Protein AF-0000000068093282 (afdb_homodimer)

Nearest PDB structures (foldseek):
  3sxu-assembly1_A  TM=5.562E-01  e=3.613E-05  Escherichia coli K-12
  3sxu-assembly1_A  TM=5.559E-01  e=1.222E-05  Escherichia coli K-12

Secondary structure (DSSP, 8-state):
--EEEEEEEESSHHHHHHHHHHHHHHTT--EEEE-S-HHHHHHHHHHHHH--------EEETTSTTGGG-SEEEESS-HHHHHHHH-BTTBPPEEEE-SSSPPSS-TTSSEEEEEEES-HHHHHHHHHHHHHHHHTT-EEEEEEHHHHT--/--EEEEEEEESSHHHHHHHHHHHHHHTT--EEEE-S-HHHHHHHHHHHHH--------EEETTSTTGGG-SEEEESS-HHHHHHHH-BTTBPPEEEE-SSSPPSS-TTSSEEEEEEES-HHHHHHHHHHHHHHHHTT-EEEEEEHHHHTT-

Radius of gyration: 23.31 Å; Cα contacts (8 Å, |Δi|>4): 593; chains: 2; bounding box: 44×66×53 Å

Solvent-accessible surface area (backbone atoms only — not comparable to full-atom values): 16139 Å² total; per-residue (Å²): 129,38,47,34,41,38,37,35,55,26,90,45,43,62,61,50,48,47,53,49,52,41,54,36,50,74,70,71,41,34,35,38,38,38,18,68,51,59,68,59,45,49,51,45,53,52,46,43,73,55,39,57,50,74,41,66,54,68,63,42,44,53,87,41,95,57,28,64,79,37,53,28,30,38,38,53,66,67,49,52,66,44,47,64,44,47,42,53,91,91,45,56,22,36,34,38,48,74,40,68,60,73,77,63,68,57,78,80,34,58,31,37,38,38,65,30,24,68,48,68,69,50,43,51,31,47,52,52,34,50,51,53,42,49,74,72,62,35,50,80,44,79,45,60,54,68,56,56,79,73,106,129,38,46,33,40,37,35,34,55,25,89,44,43,64,61,50,47,46,54,49,52,41,53,34,52,75,70,71,43,34,36,38,38,37,20,69,50,59,68,59,46,48,52,45,52,53,47,42,73,54,42,58,51,78,37,66,55,69,63,43,44,52,86,41,95,58,29,66,78,38,54,28,30,39,38,53,68,64,48,53,66,43,48,65,43,48,40,52,92,91,45,56,21,34,35,39,48,73,41,69,60,72,78,62,70,57,78,80,34,59,32,37,38,39,65,32,25,70,48,68,69,49,42,52,32,49,53,53,36,50,50,52,41,50,74,72,62,37,50,78,44,79,46,60,54,69,56,56,78,74,106

Structure (mmCIF, N/CA/C/O backbone):
data_AF-0000000068093282-model_v1
#
loop_
_entity.id
_entity.type
_entity.pdbx_description
1 polymer 'DNA polymerase III subunit chi'
#
loop_
_atom_site.group_PDB
_atom_site.id
_atom_site.type_symbol
_atom_site.label_atom_id
_atom_site.label_alt_id
_atom_site.label_comp_id
_atom_site.label_asym_id
_atom_site.label_entity_id
_atom_site.label_seq_id
_atom_site.pdbx_PDB_ins_code
_atom_site.Cartn_x
_atom_site.Cartn_y
_atom_site.Cartn_z
_atom_site.occupancy
_atom_site.B_iso_or_equiv
_atom_site.auth_seq_id
_atom_site.auth_comp_id
_atom_site.auth_asym_id
_atom_site.auth_atom_id
_atom_site.pdbx_PDB_model_num
ATOM 1 N N . MET A 1 1 ? -9.078 17.656 25.328 1 77.5 1 MET A N 1
ATOM 2 C CA . MET A 1 1 ? -7.844 16.891 25.219 1 77.5 1 MET A CA 1
ATOM 3 C C . MET A 1 1 ? -7.816 16.078 23.938 1 77.5 1 MET A C 1
ATOM 5 O O . MET A 1 1 ? -8.805 15.422 23.594 1 77.5 1 MET A O 1
ATOM 9 N N . THR A 1 2 ? -6.746 16.406 23.078 1 84.81 2 THR A N 1
ATOM 10 C CA . THR A 1 2 ? -6.617 15.695 21.812 1 84.81 2 THR A CA 1
ATOM 11 C C . THR A 1 2 ? -5.539 14.617 21.891 1 84.81 2 THR A C 1
ATOM 13 O O . THR A 1 2 ? -4.539 14.789 22.594 1 84.81 2 THR A O 1
ATOM 16 N N . ARG A 1 3 ? -5.867 13.414 21.375 1 87.31 3 ARG A N 1
ATOM 17 C CA . ARG A 1 3 ? -4.828 12.398 21.234 1 87.31 3 ARG A CA 1
ATOM 18 C C . ARG A 1 3 ? -3.846 12.773 20.125 1 87.31 3 ARG A C 1
ATOM 20 O O . ARG A 1 3 ? -4.258 13.102 19.016 1 87.31 3 ARG A O 1
ATOM 27 N N . ILE A 1 4 ? -2.543 12.75 20.5 1 94.12 4 ILE A N 1
ATOM 28 C CA . ILE A 1 4 ? -1.486 13.078 19.547 1 94.12 4 ILE A CA 1
ATOM 29 C C . ILE A 1 4 ? -0.569 11.867 19.375 1 94.12 4 ILE A C 1
ATOM 31 O O . ILE A 1 4 ? -0.015 11.352 20.344 1 94.12 4 ILE A O 1
ATOM 35 N N . ASP A 1 5 ? -0.422 11.359 18.141 1 92.12 5 ASP A N 1
ATOM 36 C CA . ASP A 1 5 ? 0.435 10.227 17.812 1 92.12 5 ASP A CA 1
ATOM 37 C C . ASP A 1 5 ? 1.696 10.688 17.078 1 92.12 5 ASP A C 1
ATOM 39 O O . ASP A 1 5 ? 1.614 11.352 16.047 1 92.12 5 ASP A O 1
ATOM 43 N N . PHE A 1 6 ? 2.82 10.328 17.719 1 94.06 6 PHE A N 1
ATOM 44 C CA . PHE A 1 6 ? 4.113 10.555 17.078 1 94.06 6 PHE A CA 1
ATOM 45 C C . PHE A 1 6 ? 4.629 9.281 16.422 1 94.06 6 PHE A C 1
ATOM 47 O O . PHE A 1 6 ? 4.766 8.25 17.078 1 94.06 6 PHE A O 1
ATOM 54 N N . ALA A 1 7 ? 4.914 9.344 15.125 1 89.56 7 ALA A N 1
ATOM 55 C CA . ALA A 1 7 ? 5.539 8.25 14.391 1 89.56 7 ALA A CA 1
ATOM 56 C C . ALA A 1 7 ? 6.996 8.57 14.062 1 89.56 7 ALA A C 1
ATOM 58 O O . ALA A 1 7 ? 7.27 9.461 13.25 1 89.56 7 ALA A O 1
ATOM 59 N N . PHE A 1 8 ? 7.926 7.797 14.555 1 85.81 8 PHE A N 1
ATOM 60 C CA . PHE A 1 8 ? 9.352 8.07 14.391 1 85.81 8 PHE A CA 1
ATOM 61 C C . PHE A 1 8 ? 9.977 7.105 13.398 1 85.81 8 PHE A C 1
ATOM 63 O O . PHE A 1 8 ? 9.375 6.09 13.039 1 85.81 8 PHE A O 1
ATOM 70 N N . GLY A 1 9 ? 11.164 7.512 12.859 1 83.56 9 GLY A N 1
ATOM 71 C CA . GLY A 1 9 ? 11.977 6.602 12.07 1 83.56 9 GLY A CA 1
ATOM 72 C C . GLY A 1 9 ? 11.672 6.668 10.586 1 83.56 9 GLY A C 1
ATOM 73 O O . GLY A 1 9 ? 11.945 5.715 9.852 1 83.56 9 GLY A O 1
ATOM 74 N N . ALA A 1 10 ? 11.055 7.75 10.172 1 80.94 10 ALA A N 1
ATOM 75 C CA . ALA A 1 10 ? 10.828 7.914 8.734 1 80.94 10 ALA A CA 1
ATOM 76 C C . ALA A 1 10 ? 12.109 8.312 8.016 1 80.94 10 ALA A C 1
ATOM 78 O O . ALA A 1 10 ? 12.727 9.328 8.344 1 80.94 10 ALA A O 1
ATOM 79 N N . PRO A 1 11 ? 12.57 7.48 7.051 1 82.81 11 PRO A N 1
ATOM 80 C CA . PRO A 1 11 ? 13.742 7.918 6.285 1 82.81 11 PRO A CA 1
ATOM 81 C C . PRO A 1 11 ? 13.523 9.266 5.602 1 82.81 11 PRO A C 1
ATOM 83 O O . PRO A 1 11 ? 14.445 10.086 5.547 1 82.81 11 PRO A O 1
ATOM 86 N N . ASP A 1 12 ? 12.336 9.539 5.07 1 86.19 12 ASP A N 1
ATOM 87 C CA . ASP A 1 12 ? 11.883 10.781 4.445 1 86.19 12 ASP A CA 1
ATOM 88 C C . ASP A 1 12 ? 10.523 11.203 4.984 1 86.19 12 ASP A C 1
ATOM 90 O O . ASP A 1 12 ? 9.531 10.492 4.801 1 86.19 12 ASP A O 1
ATOM 94 N N . ARG A 1 13 ? 10.523 12.359 5.582 1 90.75 13 ARG A N 1
ATOM 95 C CA . ARG A 1 13 ? 9.328 12.82 6.281 1 90.75 13 ARG A CA 1
ATOM 96 C C . ARG A 1 13 ? 8.172 13.016 5.312 1 90.75 13 ARG A C 1
ATOM 98 O O . ARG A 1 13 ? 7.051 12.57 5.574 1 90.75 13 ARG A O 1
ATOM 105 N N . LEU A 1 14 ? 8.422 13.672 4.172 1 91.94 14 LEU A N 1
ATOM 106 C CA . LEU A 1 14 ? 7.352 13.969 3.227 1 91.94 14 LEU A CA 1
ATOM 107 C C . LEU A 1 14 ? 6.836 12.695 2.574 1 91.94 14 LEU A C 1
ATOM 109 O O . LEU A 1 14 ? 5.629 12.539 2.365 1 91.94 14 LEU A O 1
ATOM 113 N N . ARG A 1 15 ? 7.691 11.766 2.264 1 85.75 15 ARG A N 1
ATOM 114 C CA . ARG A 1 15 ? 7.273 10.492 1.684 1 85.75 15 ARG A CA 1
ATOM 115 C C . ARG A 1 15 ? 6.418 9.695 2.666 1 85.75 15 ARG A C 1
ATOM 117 O O . ARG A 1 15 ? 5.391 9.133 2.285 1 85.75 15 ARG A O 1
ATOM 124 N N . ALA A 1 16 ? 6.906 9.672 3.965 1 85.88 16 ALA A N 1
ATOM 125 C CA . ALA A 1 16 ? 6.117 8.992 4.988 1 85.88 16 ALA A CA 1
ATOM 126 C C . ALA A 1 16 ? 4.742 9.641 5.145 1 85.88 16 ALA A C 1
ATOM 128 O O . ALA A 1 16 ? 3.744 8.945 5.352 1 85.88 16 ALA A O 1
ATOM 129 N N . ALA A 1 17 ? 4.703 10.969 5.031 1 92.12 17 ALA A N 1
ATOM 130 C CA . ALA A 1 17 ? 3.439 11.695 5.117 1 92.12 17 ALA A CA 1
ATOM 131 C C . ALA A 1 17 ? 2.52 11.336 3.953 1 92.12 17 ALA A C 1
ATOM 133 O O . ALA A 1 17 ? 1.312 11.172 4.137 1 92.12 17 ALA A O 1
ATOM 134 N N . CYS A 1 18 ? 3.02 11.227 2.748 1 89.31 18 CYS A N 1
ATOM 135 C CA . CYS A 1 18 ? 2.229 10.82 1.594 1 89.31 18 CYS A CA 1
ATOM 136 C C . CYS A 1 18 ? 1.637 9.43 1.804 1 89.31 18 CYS A C 1
ATOM 138 O O . CYS A 1 18 ? 0.459 9.203 1.518 1 89.31 18 CYS A O 1
ATOM 140 N N . ARG A 1 19 ? 2.416 8.5 2.33 1 84.62 19 ARG A N 1
ATOM 141 C CA . ARG A 1 19 ? 1.942 7.152 2.611 1 84.62 19 ARG A CA 1
ATOM 142 C C . ARG A 1 19 ? 0.832 7.168 3.656 1 84.62 19 ARG A C 1
ATOM 144 O O . ARG A 1 19 ? -0.157 6.441 3.529 1 84.62 19 ARG A O 1
ATOM 151 N N . THR A 1 20 ? 1.053 8.008 4.68 1 86.44 20 THR A N 1
ATOM 152 C CA . THR A 1 20 ? 0.037 8.148 5.715 1 86.44 20 THR A CA 1
ATOM 153 C C . THR A 1 20 ? -1.265 8.688 5.129 1 86.44 20 THR A C 1
ATOM 155 O O . THR A 1 20 ? -2.346 8.164 5.422 1 86.44 20 THR A O 1
ATOM 158 N N . ALA A 1 21 ? -1.158 9.742 4.277 1 89.44 21 ALA A N 1
ATOM 159 C CA . ALA A 1 21 ? -2.344 10.312 3.643 1 89.44 21 ALA A CA 1
ATOM 160 C C . ALA A 1 21 ? -3.084 9.258 2.822 1 89.44 21 ALA A C 1
ATOM 162 O O . ALA A 1 21 ? -4.312 9.172 2.879 1 89.44 21 ALA A O 1
ATOM 163 N N . ARG A 1 22 ? -2.385 8.477 2.104 1 85 22 ARG A N 1
ATOM 164 C CA . ARG A 1 22 ? -2.975 7.406 1.306 1 85 22 ARG A CA 1
ATOM 165 C C . ARG A 1 22 ? -3.691 6.395 2.191 1 85 22 ARG A C 1
ATOM 167 O O . ARG A 1 22 ? -4.824 6 1.904 1 85 22 ARG A O 1
ATOM 174 N N . LYS A 1 23 ? -3.061 5.91 3.277 1 81.31 23 LYS A N 1
ATOM 175 C CA . LYS A 1 23 ? -3.643 4.945 4.203 1 81.31 23 LYS A CA 1
ATOM 176 C C . LYS A 1 23 ? -4.941 5.473 4.805 1 81.31 23 LYS A C 1
ATOM 178 O O . LYS A 1 23 ? -5.93 4.742 4.898 1 81.31 23 LYS A O 1
ATOM 183 N N . ARG A 1 24 ? -4.93 6.738 5.203 1 86.06 24 ARG A N 1
ATOM 184 C CA . ARG A 1 24 ? -6.125 7.336 5.797 1 86.06 24 ARG A CA 1
ATOM 185 C C . ARG A 1 24 ? -7.242 7.453 4.766 1 86.06 24 ARG A C 1
ATOM 187 O O . ARG A 1 24 ? -8.406 7.168 5.066 1 86.06 24 ARG A O 1
ATOM 194 N N . PHE A 1 25 ? -6.863 7.887 3.551 1 83 25 PHE A N 1
ATOM 195 C CA . PHE A 1 25 ? -7.836 7.965 2.465 1 83 25 PHE A CA 1
ATOM 196 C C . PHE A 1 25 ? -8.477 6.605 2.221 1 83 25 PHE A C 1
ATOM 198 O O . PHE A 1 25 ? -9.703 6.5 2.139 1 83 25 PHE A O 1
ATOM 205 N N . GLN A 1 26 ? -7.672 5.586 2.17 1 76.5 26 GLN A N 1
ATOM 206 C CA . GLN A 1 26 ? -8.148 4.23 1.913 1 76.5 26 GLN A CA 1
ATOM 207 C C . GLN A 1 26 ? -9.047 3.74 3.043 1 76.5 26 GLN A C 1
ATOM 209 O O . GLN A 1 26 ? -9.953 2.936 2.818 1 76.5 26 GLN A O 1
ATOM 214 N N . ALA A 1 27 ? -8.836 4.172 4.246 1 75.38 27 ALA A N 1
ATOM 215 C CA . ALA A 1 27 ? -9.633 3.803 5.414 1 75.38 27 ALA A CA 1
ATOM 216 C C . ALA A 1 27 ? -10.906 4.637 5.496 1 75.38 27 ALA A C 1
ATOM 218 O O . ALA A 1 27 ? -11.703 4.477 6.426 1 75.38 27 ALA A O 1
ATOM 219 N N . GLY A 1 28 ? -11.078 5.566 4.598 1 80.5 28 GLY A N 1
ATOM 220 C CA . GLY A 1 28 ? -12.266 6.406 4.586 1 80.5 28 GLY A CA 1
ATOM 221 C C . GLY A 1 28 ? -12.211 7.527 5.605 1 80.5 28 GLY A C 1
ATOM 222 O O . GLY A 1 28 ? -13.242 8.133 5.918 1 80.5 28 GLY A O 1
ATOM 223 N N . GLN A 1 29 ? -11.07 7.754 6.152 1 86.25 29 GLN A N 1
ATOM 224 C CA . GLN A 1 29 ? -10.875 8.805 7.148 1 86.25 29 GLN A CA 1
ATOM 225 C C . GLN A 1 29 ? -10.508 10.125 6.484 1 86.25 29 GLN A C 1
ATOM 227 O O . GLN A 1 29 ? -9.555 10.188 5.699 1 86.25 29 GLN A O 1
ATOM 232 N N . ARG A 1 30 ? -11.273 11.234 6.844 1 90.31 30 ARG A N 1
ATOM 233 C CA . ARG A 1 30 ? -10.914 12.555 6.348 1 90.31 30 ARG A CA 1
ATOM 234 C C . ARG A 1 30 ? -9.672 13.086 7.055 1 90.31 30 ARG A C 1
ATOM 236 O O . ARG A 1 30 ? -9.508 12.898 8.258 1 90.31 30 ARG A O 1
ATOM 243 N N . LEU A 1 31 ? -8.781 13.734 6.25 1 95 31 LEU A N 1
ATOM 244 C CA . LEU A 1 31 ? -7.48 14.195 6.727 1 95 31 LEU A CA 1
ATOM 245 C C . LEU A 1 31 ? -7.215 15.633 6.297 1 95 31 LEU A C 1
ATOM 247 O O . LEU A 1 31 ? -7.469 16 5.148 1 95 31 LEU A O 1
ATOM 251 N N . VAL A 1 32 ? -6.836 16.469 7.301 1 97.44 32 VAL A N 1
ATOM 252 C CA . VAL A 1 32 ? -6.285 17.781 7.004 1 97.44 32 VAL A CA 1
ATOM 253 C C . VAL A 1 32 ? -4.777 17.781 7.246 1 97.44 32 VAL A C 1
ATOM 255 O O . VAL A 1 32 ? -4.312 17.344 8.297 1 97.44 32 VAL A O 1
ATOM 258 N N . VAL A 1 33 ? -4.023 18.203 6.242 1 97.94 33 VAL A N 1
ATOM 259 C CA . VAL A 1 33 ? -2.574 18.344 6.355 1 97.94 33 VAL A CA 1
ATOM 260 C C . VAL A 1 33 ? -2.211 19.812 6.508 1 97.94 33 VAL A C 1
ATOM 262 O O . VAL A 1 33 ? -2.623 20.656 5.695 1 97.94 33 VAL A O 1
ATOM 265 N N . TYR A 1 34 ? -1.457 20.125 7.555 1 98.25 34 TYR A N 1
ATOM 266 C CA . TYR A 1 34 ? -1.081 21.5 7.852 1 98.25 34 TYR A CA 1
ATOM 267 C C . TYR A 1 34 ? 0.429 21.688 7.766 1 98.25 34 TYR A C 1
ATOM 269 O O . TYR A 1 34 ? 1.191 20.844 8.258 1 98.25 34 TYR A O 1
ATOM 277 N N . CYS A 1 35 ? 0.817 22.766 7.121 1 98.31 35 CYS A N 1
ATOM 278 C CA . CYS A 1 35 ? 2.174 23.297 7.223 1 98.31 35 CYS A CA 1
ATOM 279 C C . CYS A 1 35 ? 2.199 24.797 6.949 1 98.31 35 CYS A C 1
ATOM 281 O O . CYS A 1 35 ? 1.742 25.25 5.895 1 98.31 35 CYS A O 1
ATOM 283 N N . ALA A 1 36 ? 2.787 25.547 7.922 1 96.62 36 ALA A N 1
ATOM 284 C CA . ALA A 1 36 ? 2.875 26.984 7.723 1 96.62 36 ALA A CA 1
ATOM 285 C C . ALA A 1 36 ? 3.848 27.328 6.598 1 96.62 36 ALA A C 1
ATOM 287 O O . ALA A 1 36 ? 3.695 28.344 5.922 1 96.62 36 ALA A O 1
ATOM 288 N N . ASP A 1 37 ? 4.906 26.484 6.414 1 95.44 37 ASP A N 1
ATOM 289 C CA . ASP A 1 37 ? 5.852 26.656 5.316 1 95.44 37 ASP A CA 1
ATOM 290 C C . ASP A 1 37 ? 5.215 26.297 3.977 1 95.44 37 ASP A C 1
ATOM 292 O O . ASP A 1 37 ? 5.102 25.125 3.635 1 95.44 37 ASP A O 1
ATOM 296 N N . GLY A 1 38 ? 4.918 27.328 3.191 1 93.25 38 GLY A N 1
ATOM 297 C CA . GLY A 1 38 ? 4.273 27.109 1.907 1 93.25 38 GLY A CA 1
ATOM 298 C C . GLY A 1 38 ? 5.105 26.281 0.952 1 93.25 38 GLY A C 1
ATOM 299 O O . GLY A 1 38 ? 4.562 25.531 0.134 1 93.25 38 GLY A O 1
ATOM 300 N N . GLY A 1 39 ? 6.441 26.453 0.996 1 94.5 39 GLY A N 1
ATOM 301 C CA . GLY A 1 39 ? 7.32 25.641 0.167 1 94.5 39 GLY A CA 1
ATOM 302 C C . GLY A 1 39 ? 7.227 24.156 0.465 1 94.5 39 GLY A C 1
ATOM 303 O O . GLY A 1 39 ? 7.121 23.344 -0.452 1 94.5 39 GLY A O 1
ATOM 304 N N . ARG A 1 40 ? 7.254 23.812 1.736 1 94.62 40 ARG A N 1
ATOM 305 C CA . ARG A 1 40 ? 7.137 22.422 2.156 1 94.62 40 ARG A CA 1
ATOM 306 C C . ARG A 1 40 ? 5.77 21.844 1.785 1 94.62 40 ARG A C 1
ATOM 308 O O . ARG A 1 40 ? 5.676 20.719 1.293 1 94.62 40 ARG A O 1
ATOM 315 N N . LEU A 1 41 ? 4.723 22.672 2.016 1 96.06 41 LEU A N 1
ATOM 316 C CA . LEU A 1 41 ? 3.377 22.219 1.68 1 96.06 41 LEU A CA 1
ATOM 317 C C . LEU A 1 41 ? 3.238 22 0.178 1 96.06 41 LEU A C 1
ATOM 319 O O . LEU A 1 41 ? 2.617 21.016 -0.253 1 96.06 41 LEU A O 1
ATOM 323 N N . ALA A 1 42 ? 3.838 22.828 -0.638 1 93.75 42 ALA A N 1
ATOM 324 C CA . ALA A 1 42 ? 3.816 22.688 -2.09 1 93.75 42 ALA A CA 1
ATOM 325 C C . ALA A 1 42 ? 4.582 21.438 -2.523 1 93.75 42 ALA A C 1
ATOM 327 O O . ALA A 1 42 ? 4.16 20.734 -3.445 1 93.75 42 ALA A O 1
ATOM 328 N N . ALA A 1 43 ? 5.699 21.188 -1.942 1 93.5 43 ALA A N 1
ATOM 329 C CA . ALA A 1 43 ? 6.461 19.969 -2.238 1 93.5 43 ALA A CA 1
ATOM 330 C C . ALA A 1 43 ? 5.641 18.719 -1.931 1 93.5 43 ALA A C 1
ATOM 332 O O . ALA A 1 43 ? 5.621 17.766 -2.721 1 93.5 43 ALA A O 1
ATOM 333 N N . PHE A 1 44 ? 4.996 18.734 -0.81 1 94.38 44 PHE A N 1
ATOM 334 C CA . PHE A 1 44 ? 4.121 17.625 -0.43 1 94.38 44 PHE A CA 1
ATOM 335 C C . PHE A 1 44 ? 3.016 17.438 -1.46 1 94.38 44 PHE A C 1
ATOM 337 O O . PHE A 1 44 ? 2.752 16.312 -1.892 1 94.38 44 PHE A O 1
ATOM 344 N N . ASP A 1 45 ? 2.377 18.531 -1.876 1 91.56 45 ASP A N 1
ATOM 345 C CA . ASP A 1 45 ? 1.331 18.5 -2.895 1 91.56 45 ASP A CA 1
ATOM 346 C C . ASP A 1 45 ? 1.833 17.844 -4.176 1 91.56 45 ASP A C 1
ATOM 348 O O . ASP A 1 45 ? 1.178 16.953 -4.723 1 91.56 45 ASP A O 1
ATOM 352 N N . ARG A 1 46 ? 2.967 18.234 -4.621 1 88.25 46 ARG A N 1
ATOM 353 C CA . ARG A 1 46 ? 3.559 17.672 -5.828 1 88.25 46 ARG A CA 1
ATOM 354 C C . ARG A 1 46 ? 3.818 16.188 -5.66 1 88.25 46 ARG A C 1
ATOM 356 O O . ARG A 1 46 ? 3.594 15.398 -6.582 1 88.25 46 ARG A O 1
ATOM 363 N N . MET A 1 47 ? 4.305 15.828 -4.5 1 85.88 47 MET A N 1
ATOM 364 C CA . MET A 1 47 ? 4.605 14.422 -4.246 1 85.88 47 MET A CA 1
ATOM 365 C C . MET A 1 47 ? 3.336 13.578 -4.277 1 85.88 47 MET A C 1
ATOM 367 O O . MET A 1 47 ? 3.35 12.445 -4.758 1 85.88 47 MET A O 1
ATOM 371 N N . LEU A 1 48 ? 2.195 14.172 -3.752 1 85 48 LEU A N 1
ATOM 372 C CA . LEU A 1 48 ? 0.928 13.445 -3.797 1 85 48 LEU A CA 1
ATOM 373 C C . LEU A 1 48 ? 0.5 13.188 -5.238 1 85 48 LEU A C 1
ATOM 375 O O . LEU A 1 48 ? -0.081 12.148 -5.543 1 85 48 LEU A O 1
ATOM 379 N N . TRP A 1 49 ? 0.741 14.148 -6.102 1 79.62 49 TRP A N 1
ATOM 380 C CA . TRP A 1 49 ? 0.4 13.984 -7.512 1 79.62 49 TRP A CA 1
ATOM 381 C C . TRP A 1 49 ? 1.295 12.938 -8.172 1 79.62 49 TRP A C 1
ATOM 383 O O . TRP A 1 49 ? 0.887 12.281 -9.125 1 79.62 49 TRP A O 1
ATOM 393 N N . ALA A 1 50 ? 2.531 12.859 -7.562 1 70.62 50 ALA A N 1
ATOM 394 C CA . ALA A 1 50 ? 3.512 11.969 -8.172 1 70.62 50 ALA A CA 1
ATOM 395 C C . ALA A 1 50 ? 3.432 10.57 -7.578 1 70.62 50 ALA A C 1
ATOM 397 O O . ALA A 1 50 ? 4.219 9.688 -7.934 1 70.62 50 ALA A O 1
ATOM 398 N N . LEU A 1 51 ? 2.752 10.602 -6.422 1 64.12 51 LEU A N 1
ATOM 399 C CA . LEU A 1 51 ? 2.635 9.289 -5.801 1 64.12 51 LEU A CA 1
ATOM 400 C C . LEU A 1 51 ? 2.295 8.219 -6.836 1 64.12 51 LEU A C 1
ATOM 402 O O . LEU A 1 51 ? 1.289 8.336 -7.543 1 64.12 51 LEU A O 1
ATOM 406 N N . GLU A 1 52 ? 3.307 7.98 -7.68 1 49.94 52 GLU A N 1
ATOM 407 C CA . GLU A 1 52 ? 3.189 6.816 -8.555 1 49.94 52 GLU A CA 1
ATOM 408 C C . GLU A 1 52 ? 3.08 5.527 -7.742 1 49.94 52 GLU A C 1
ATOM 410 O O . GLU A 1 52 ? 4.031 5.137 -7.062 1 49.94 52 GLU A O 1
ATOM 415 N N . ASP A 1 53 ? 2.682 5.508 -6.742 1 47.19 53 ASP A N 1
ATOM 416 C CA . ASP A 1 53 ? 2.879 4.172 -6.191 1 47.19 53 ASP A CA 1
ATOM 417 C C . ASP A 1 53 ? 2.867 3.113 -7.293 1 47.19 53 ASP A C 1
ATOM 419 O O . ASP A 1 53 ? 1.966 3.094 -8.133 1 47.19 53 ASP A O 1
ATOM 423 N N . VAL A 1 54 ? 4.02 2.855 -7.75 1 47.62 54 VAL A N 1
ATOM 424 C CA . VAL A 1 54 ? 4.469 1.799 -8.648 1 47.62 54 VAL A CA 1
ATOM 425 C C . VAL A 1 54 ? 3.619 0.547 -8.445 1 47.62 54 VAL A C 1
ATOM 427 O O . VAL A 1 54 ? 3.842 -0.213 -7.496 1 47.62 54 VAL A O 1
ATOM 430 N N . SER A 1 55 ? 2.439 0.797 -8.352 1 55.56 55 SER A N 1
ATOM 431 C CA . SER A 1 55 ? 1.492 -0.312 -8.32 1 55.56 55 SER A CA 1
ATOM 432 C C . SER A 1 55 ? 1.755 -1.294 -9.453 1 55.56 55 SER A C 1
ATOM 434 O O . SER A 1 55 ? 1.169 -2.377 -9.492 1 55.56 55 SER A O 1
ATOM 436 N N . PHE A 1 56 ? 2.875 -0.937 -10.297 1 66.19 56 PHE A N 1
ATOM 437 C CA . PHE A 1 56 ? 3.143 -1.875 -11.375 1 66.19 56 PHE A CA 1
ATOM 438 C C . PHE A 1 56 ? 4.023 -3.021 -10.898 1 66.19 56 PHE A C 1
ATOM 440 O O . PHE A 1 56 ? 4.984 -2.805 -10.156 1 66.19 56 PHE A O 1
ATOM 447 N N . VAL A 1 57 ? 3.611 -4.141 -11.117 1 79.19 57 VAL A N 1
ATOM 448 C CA . VAL A 1 57 ? 4.387 -5.352 -10.875 1 79.19 57 VAL A CA 1
ATOM 449 C C . VAL A 1 57 ? 5.004 -5.84 -12.18 1 79.19 57 VAL A C 1
ATOM 451 O O . VAL A 1 57 ? 4.297 -6.363 -13.047 1 79.19 57 VAL A O 1
ATOM 454 N N . PRO A 1 58 ? 6.363 -5.539 -12.406 1 83.06 58 PRO A N 1
ATOM 455 C CA . PRO A 1 58 ? 6.973 -6.109 -13.609 1 83.06 58 PRO A CA 1
ATOM 456 C C . PRO A 1 58 ? 6.781 -7.621 -13.711 1 83.06 58 PRO A C 1
ATOM 458 O O . PRO A 1 58 ? 7.086 -8.352 -12.766 1 83.06 58 PRO A O 1
ATOM 461 N N . HIS A 1 59 ? 6.211 -8.016 -14.758 1 91.5 59 HIS A N 1
ATOM 462 C CA . HIS A 1 59 ? 5.941 -9.43 -14.969 1 91.5 59 HIS A CA 1
ATOM 463 C C . HIS A 1 59 ? 5.91 -9.766 -16.453 1 91.5 59 HIS A C 1
ATOM 465 O O . HIS A 1 59 ? 5.613 -8.906 -17.281 1 91.5 59 HIS A O 1
ATOM 471 N N . VAL A 1 60 ? 6.328 -11.023 -16.766 1 92 60 VAL A N 1
ATOM 472 C CA . VAL A 1 60 ? 6.199 -11.57 -18.109 1 92 60 VAL A CA 1
ATOM 473 C C . VAL A 1 60 ? 5.867 -13.062 -18.031 1 92 60 VAL A C 1
ATOM 475 O O . VAL A 1 60 ? 5.93 -13.664 -16.969 1 92 60 VAL A O 1
ATOM 478 N N . LEU A 1 61 ? 5.438 -13.602 -19.172 1 94.38 61 LEU A N 1
ATOM 479 C CA . LEU A 1 61 ? 5.332 -15.055 -19.281 1 94.38 61 LEU A CA 1
ATOM 480 C C . LEU A 1 61 ? 6.711 -15.703 -19.203 1 94.38 61 LEU A C 1
ATOM 482 O O . LEU A 1 61 ? 7.699 -15.125 -19.656 1 94.38 61 LEU A O 1
ATOM 486 N N . ALA A 1 62 ? 6.73 -16.922 -18.688 1 96.12 62 ALA A N 1
ATOM 487 C CA . ALA A 1 62 ? 7.992 -17.625 -18.484 1 96.12 62 ALA A CA 1
ATOM 488 C C . ALA A 1 62 ? 8.68 -17.891 -19.828 1 96.12 62 ALA A C 1
ATOM 490 O O . ALA A 1 62 ? 9.891 -18.156 -19.875 1 96.12 62 ALA A O 1
ATOM 491 N N . ASN A 1 63 ? 7.945 -17.844 -20.922 1 93.94 63 ASN A N 1
ATOM 492 C CA . ASN A 1 63 ? 8.539 -18.109 -22.234 1 93.94 63 ASN A CA 1
ATOM 493 C C . ASN A 1 63 ? 8.938 -16.812 -22.922 1 93.94 63 ASN A C 1
ATOM 495 O O . ASN A 1 63 ? 9.344 -16.828 -24.094 1 93.94 63 ASN A O 1
ATOM 499 N N . ASP A 1 64 ? 8.812 -15.695 -22.266 1 91.88 64 ASP A N 1
ATOM 500 C CA . ASP A 1 64 ? 9.219 -14.398 -22.797 1 91.88 64 ASP A CA 1
ATOM 501 C C . ASP A 1 64 ? 10.734 -14.273 -22.844 1 91.88 64 ASP A C 1
ATOM 503 O O . ASP A 1 64 ? 11.43 -14.82 -21.984 1 91.88 64 ASP A O 1
ATOM 507 N N . ALA A 1 65 ? 11.32 -13.516 -23.781 1 93 65 ALA A N 1
ATOM 508 C CA . ALA A 1 65 ? 12.758 -13.297 -23.922 1 93 65 ALA A CA 1
ATOM 509 C C . ALA A 1 65 ? 13.328 -12.586 -22.703 1 93 65 ALA A C 1
ATOM 511 O O . ALA A 1 65 ? 14.5 -12.766 -22.375 1 93 65 ALA A O 1
ATOM 512 N N . LEU A 1 66 ? 12.531 -11.914 -21.953 1 90.31 66 LEU A N 1
ATOM 513 C CA . LEU A 1 66 ? 12.984 -11.133 -20.812 1 90.31 66 LEU A CA 1
ATOM 514 C C . LEU A 1 66 ? 12.75 -11.883 -19.5 1 90.31 66 LEU A C 1
ATOM 516 O O . LEU A 1 66 ? 12.93 -11.328 -18.422 1 90.31 66 LEU A O 1
ATOM 520 N N . ALA A 1 67 ? 12.375 -13.172 -19.547 1 94.19 67 ALA A N 1
ATOM 521 C CA . ALA A 1 67 ? 11.961 -13.922 -18.359 1 94.19 67 ALA A CA 1
ATOM 522 C C . ALA A 1 67 ? 13.078 -13.953 -17.312 1 94.19 67 ALA A C 1
ATOM 524 O O . ALA A 1 67 ? 12.828 -13.727 -16.141 1 94.19 67 ALA A O 1
ATOM 525 N N . ALA A 1 68 ? 14.242 -14.086 -17.75 1 92.81 68 ALA A N 1
ATOM 526 C CA . ALA A 1 68 ? 15.352 -14.227 -16.812 1 92.81 68 ALA A CA 1
ATOM 527 C C . ALA A 1 68 ? 15.633 -12.914 -16.078 1 92.81 68 ALA A C 1
ATOM 529 O O . ALA A 1 68 ? 16.203 -12.914 -14.992 1 92.81 68 ALA A O 1
ATOM 530 N N . ASP A 1 69 ? 15.203 -11.828 -16.578 1 90 69 ASP A N 1
ATOM 531 C CA . ASP A 1 69 ? 15.5 -10.516 -16.016 1 90 69 ASP A CA 1
ATOM 532 C C . ASP A 1 69 ? 14.266 -9.922 -15.336 1 90 69 ASP A C 1
ATOM 534 O O . ASP A 1 69 ? 14.273 -8.758 -14.93 1 90 69 ASP A O 1
ATOM 538 N N . THR A 1 70 ? 13.195 -10.625 -15.203 1 90.25 70 THR A N 1
ATOM 539 C CA . THR A 1 70 ? 11.945 -10.086 -14.688 1 90.25 70 THR A CA 1
ATOM 540 C C . THR A 1 70 ? 11.594 -10.727 -13.352 1 90.25 70 THR A C 1
ATOM 542 O O . THR A 1 70 ? 11.625 -11.953 -13.219 1 90.25 70 THR A O 1
ATOM 545 N N . PRO A 1 71 ? 11.195 -9.977 -12.406 1 90.44 71 PRO A N 1
ATOM 546 C CA . PRO A 1 71 ? 11.039 -10.477 -11.039 1 90.44 71 PRO A CA 1
ATOM 547 C C . PRO A 1 71 ? 9.844 -11.422 -10.891 1 90.44 71 PRO A C 1
ATOM 549 O O . PRO A 1 71 ? 9.859 -12.312 -10.047 1 90.44 71 PRO A O 1
ATOM 552 N N . VAL A 1 72 ? 8.711 -11.195 -11.672 1 93.88 72 VAL A N 1
ATOM 553 C CA . VAL A 1 72 ? 7.527 -12.039 -11.586 1 93.88 72 VAL A CA 1
ATOM 554 C C . VAL A 1 72 ? 7.281 -12.734 -12.922 1 93.88 72 VAL A C 1
ATOM 556 O O . VAL A 1 72 ? 7.16 -12.07 -13.961 1 93.88 72 VAL A O 1
ATOM 559 N N . LEU A 1 73 ? 7.289 -14.078 -12.859 1 97.06 73 LEU A N 1
ATOM 560 C CA . LEU A 1 73 ? 7.027 -14.883 -14.047 1 97.06 73 LEU A CA 1
ATOM 561 C C . LEU A 1 73 ? 5.672 -15.57 -13.945 1 97.06 73 LEU A C 1
ATOM 563 O O . LEU A 1 73 ? 5.293 -16.062 -12.883 1 97.06 73 LEU A O 1
ATOM 567 N N . LEU A 1 74 ? 4.906 -15.562 -15.055 1 97.38 74 LEU A N 1
ATOM 568 C CA . LEU A 1 74 ? 3.648 -16.297 -15.172 1 97.38 74 LEU A CA 1
ATOM 569 C C . LEU A 1 74 ? 3.807 -17.516 -16.062 1 97.38 74 LEU A C 1
ATOM 571 O O . LEU A 1 74 ? 4.406 -17.453 -17.125 1 97.38 74 LEU A O 1
ATOM 575 N N . THR A 1 75 ? 3.254 -18.734 -15.625 1 98 75 THR A N 1
ATOM 576 C CA . THR A 1 75 ? 3.389 -19.891 -16.5 1 98 75 THR A CA 1
ATOM 577 C C . THR A 1 75 ? 2.193 -20.828 -16.344 1 98 75 THR A C 1
ATOM 579 O O . THR A 1 75 ? 1.694 -21.031 -15.227 1 98 75 THR A O 1
ATOM 582 N N . ALA A 1 76 ? 1.756 -21.391 -17.453 1 96.81 76 ALA A N 1
ATOM 583 C CA . ALA A 1 76 ? 0.791 -22.484 -17.469 1 96.81 76 ALA A CA 1
ATOM 584 C C . ALA A 1 76 ? 1.486 -23.828 -17.703 1 96.81 76 ALA A C 1
ATOM 586 O O . ALA A 1 76 ? 0.853 -24.875 -17.641 1 96.81 76 ALA A O 1
ATOM 587 N N . GLY A 1 77 ? 2.762 -23.688 -18.031 1 95.06 77 GLY A N 1
ATOM 588 C CA . GLY A 1 77 ? 3.543 -24.891 -18.266 1 95.06 77 GLY A CA 1
ATOM 589 C C . GLY A 1 77 ? 4.176 -25.453 -17 1 95.06 77 GLY A C 1
ATOM 590 O O . GLY A 1 77 ? 3.719 -25.172 -15.898 1 95.06 77 GLY A O 1
ATOM 591 N N . ASP A 1 78 ? 5.188 -26.25 -17.141 1 94.94 78 ASP A N 1
ATOM 592 C CA . ASP A 1 78 ? 5.895 -26.891 -16.031 1 94.94 78 ASP A CA 1
ATOM 593 C C . ASP A 1 78 ? 6.637 -25.859 -15.18 1 94.94 78 ASP A C 1
ATOM 595 O O . ASP A 1 78 ? 7.551 -25.188 -15.664 1 94.94 78 ASP A O 1
ATOM 599 N N . PRO A 1 79 ? 6.297 -25.75 -13.852 1 96.5 79 PRO A N 1
ATOM 600 C CA . PRO A 1 79 ? 6.98 -24.797 -12.977 1 96.5 79 PRO A CA 1
ATOM 601 C C . PRO A 1 79 ? 8.484 -25.047 -12.906 1 96.5 79 PRO A C 1
ATOM 603 O O . PRO A 1 79 ? 9.258 -24.094 -12.695 1 96.5 79 PRO A O 1
ATOM 606 N N . ALA A 1 80 ? 8.953 -26.25 -13.078 1 95.81 80 ALA A N 1
ATOM 607 C CA . ALA A 1 80 ? 10.375 -26.578 -13.008 1 95.81 80 ALA A CA 1
ATOM 608 C C . ALA A 1 80 ? 11.164 -25.781 -14.047 1 95.81 80 ALA A C 1
ATOM 610 O O . ALA A 1 80 ? 12.305 -25.375 -13.797 1 95.81 80 ALA A O 1
ATOM 611 N N . ALA A 1 81 ? 10.578 -25.594 -15.195 1 95.31 81 ALA A N 1
ATOM 612 C CA . ALA A 1 81 ? 11.242 -24.828 -16.25 1 95.31 81 ALA A CA 1
ATOM 613 C C . ALA A 1 81 ? 11.398 -23.375 -15.844 1 95.31 81 ALA A C 1
ATOM 615 O O . ALA A 1 81 ? 12.422 -22.75 -16.125 1 95.31 81 ALA A O 1
ATOM 616 N N . ALA A 1 82 ? 10.406 -22.828 -15.188 1 95.81 82 ALA A N 1
ATOM 617 C CA . ALA A 1 82 ? 10.438 -21.438 -14.742 1 95.81 82 ALA A CA 1
ATOM 618 C C . ALA A 1 82 ? 11.391 -21.266 -13.562 1 95.81 82 ALA A C 1
ATOM 620 O O . ALA A 1 82 ? 11.969 -20.188 -13.375 1 95.81 82 ALA A O 1
ATOM 621 N N . LEU A 1 83 ? 11.609 -22.328 -12.758 1 95.69 83 LEU A N 1
ATOM 622 C CA . LEU A 1 83 ? 12.5 -22.297 -11.602 1 95.69 83 LEU A CA 1
ATOM 623 C C . LEU A 1 83 ? 13.906 -21.891 -12.008 1 95.69 83 LEU A C 1
ATOM 625 O O . LEU A 1 83 ? 14.508 -21.016 -11.367 1 95.69 83 LEU A O 1
ATOM 629 N N . ALA A 1 84 ? 14.383 -22.422 -13.07 1 91.31 84 ALA A N 1
ATOM 630 C CA . ALA A 1 84 ? 15.742 -22.125 -13.539 1 91.31 84 ALA A CA 1
ATOM 631 C C . ALA A 1 84 ? 15.883 -20.656 -13.93 1 91.31 84 ALA A C 1
ATOM 633 O O . ALA A 1 84 ? 16.906 -20.031 -13.641 1 91.31 84 ALA A O 1
ATOM 634 N N . LEU A 1 85 ? 14.875 -20.141 -14.578 1 92 85 LEU A N 1
ATOM 635 C CA . LEU A 1 85 ? 14.875 -18.75 -15.047 1 92 85 LEU A CA 1
ATOM 636 C C . LEU A 1 85 ? 14.789 -17.781 -13.867 1 92 85 LEU A C 1
ATOM 638 O O . LEU A 1 85 ? 15.367 -16.688 -13.914 1 92 85 LEU A O 1
ATOM 642 N N . ALA A 1 86 ? 14.156 -18.234 -12.812 1 93.88 86 ALA A N 1
ATOM 643 C CA . ALA A 1 86 ? 13.844 -17.328 -11.703 1 93.88 86 ALA A CA 1
ATOM 644 C C . ALA A 1 86 ? 14.891 -17.438 -10.602 1 93.88 86 ALA A C 1
ATOM 646 O O . ALA A 1 86 ? 14.891 -16.641 -9.656 1 93.88 86 ALA A O 1
ATOM 647 N N . THR A 1 87 ? 15.75 -18.391 -10.641 1 92.88 87 THR A N 1
ATOM 648 C CA . THR A 1 87 ? 16.797 -18.547 -9.633 1 92.88 87 THR A CA 1
ATOM 649 C C . THR A 1 87 ? 17.953 -17.594 -9.891 1 92.88 87 THR A C 1
ATOM 651 O O . THR A 1 87 ? 18.438 -17.484 -11.016 1 92.88 87 THR A O 1
ATOM 654 N N . THR A 1 88 ? 18.234 -16.812 -8.898 1 83.69 88 THR A N 1
ATOM 655 C CA . THR A 1 88 ? 19.359 -15.883 -8.961 1 83.69 88 THR A CA 1
ATOM 656 C C . THR A 1 88 ? 20.391 -16.203 -7.875 1 83.69 88 THR A C 1
ATOM 658 O O . THR A 1 88 ? 20.109 -16.031 -6.688 1 83.69 88 THR A O 1
ATOM 661 N N . GLY A 1 89 ? 21.562 -16.625 -8.297 1 83.94 89 GLY A N 1
ATOM 662 C CA . GLY A 1 89 ? 22.562 -17.031 -7.316 1 83.94 89 GLY A CA 1
ATOM 663 C C . GLY A 1 89 ? 22.062 -18.094 -6.363 1 83.94 89 GLY A C 1
ATOM 664 O O . GLY A 1 89 ? 21.594 -19.156 -6.797 1 83.94 89 GLY A O 1
ATOM 665 N N . ASP A 1 90 ? 22.078 -17.734 -5.051 1 85.44 90 ASP A N 1
ATOM 666 C CA . ASP A 1 90 ? 21.672 -18.672 -4.016 1 85.44 90 ASP A CA 1
ATOM 667 C C . ASP A 1 90 ? 20.219 -18.484 -3.613 1 85.44 90 ASP A C 1
ATOM 669 O O . ASP A 1 90 ? 19.688 -19.234 -2.797 1 85.44 90 ASP A O 1
ATOM 673 N N . SER A 1 91 ? 19.594 -17.547 -4.285 1 87.81 91 SER A N 1
ATOM 674 C CA . SER A 1 91 ? 18.219 -17.25 -3.891 1 87.81 91 SER A CA 1
ATOM 675 C C . SER A 1 91 ? 17.219 -18 -4.77 1 87.81 91 SER A C 1
ATOM 677 O O . SER A 1 91 ? 17.281 -17.906 -6 1 87.81 91 SER A O 1
ATOM 679 N N . ARG A 1 92 ? 16.438 -18.766 -4.164 1 92.38 92 ARG A N 1
ATOM 680 C CA . ARG A 1 92 ? 15.383 -19.5 -4.863 1 92.38 92 ARG A CA 1
ATOM 681 C C . ARG A 1 92 ? 14.07 -18.719 -4.824 1 92.38 92 ARG A C 1
ATOM 683 O O . ARG A 1 92 ? 13.758 -18.062 -3.824 1 92.38 92 ARG A O 1
ATOM 690 N N . PRO A 1 93 ? 13.305 -18.812 -5.898 1 93.69 93 PRO A N 1
ATOM 691 C CA . PRO A 1 93 ? 12.031 -18.078 -5.949 1 93.69 93 PRO A CA 1
ATOM 692 C C . PRO A 1 93 ? 10.93 -18.781 -5.145 1 93.69 93 PRO A C 1
ATOM 694 O O . PRO A 1 93 ? 11.07 -19.953 -4.777 1 93.69 93 PRO A O 1
ATOM 697 N N . TRP A 1 94 ? 9.898 -17.984 -4.844 1 94.88 94 TRP A N 1
ATOM 698 C CA . TRP A 1 94 ? 8.641 -18.531 -4.348 1 94.88 94 TRP A CA 1
ATOM 699 C C . TRP A 1 94 ? 7.73 -18.938 -5.5 1 94.88 94 TRP A C 1
ATOM 701 O O . TRP A 1 94 ? 7.891 -18.469 -6.625 1 94.88 94 TRP A O 1
ATOM 711 N N . LEU A 1 95 ? 6.867 -19.906 -5.234 1 98.12 95 LEU A N 1
ATOM 712 C CA . LEU A 1 95 ? 5.816 -20.297 -6.172 1 98.12 95 LEU A CA 1
ATOM 713 C C . LEU A 1 95 ? 4.441 -19.938 -5.621 1 98.12 95 LEU A C 1
ATOM 715 O O . LEU A 1 95 ? 4.125 -20.25 -4.473 1 98.12 95 LEU A O 1
ATOM 719 N N . LEU A 1 96 ? 3.633 -19.172 -6.406 1 97.75 96 LEU A N 1
ATOM 720 C CA . LEU A 1 96 ? 2.223 -18.938 -6.117 1 97.75 96 LEU A CA 1
ATOM 721 C C . LEU A 1 96 ? 1.334 -19.812 -7 1 97.75 96 LEU A C 1
ATOM 723 O O . LEU A 1 96 ? 1.365 -19.688 -8.227 1 97.75 96 LEU A O 1
ATOM 727 N N . ASN A 1 97 ? 0.589 -20.688 -6.449 1 98.19 97 ASN A N 1
ATOM 728 C CA . ASN A 1 97 ? -0.312 -21.562 -7.188 1 98.19 97 ASN A CA 1
ATOM 729 C C . ASN A 1 97 ? -1.705 -20.969 -7.316 1 98.19 97 ASN A C 1
ATOM 731 O O . ASN A 1 97 ? -2.373 -20.703 -6.312 1 98.19 97 ASN A O 1
ATOM 735 N N . LEU A 1 98 ? -2.172 -20.719 -8.539 1 96.75 98 LEU A N 1
ATOM 736 C CA . LEU A 1 98 ? -3.518 -20.219 -8.797 1 96.75 98 LEU A CA 1
ATOM 737 C C . LEU A 1 98 ? -4.402 -21.328 -9.367 1 96.75 98 LEU A C 1
ATOM 739 O O . LEU A 1 98 ? -5.551 -21.078 -9.742 1 96.75 98 LEU A O 1
ATOM 743 N N . ASP A 1 99 ? -3.854 -22.594 -9.508 1 97.25 99 ASP A N 1
ATOM 744 C CA . ASP A 1 99 ? -4.613 -23.719 -10.047 1 97.25 99 ASP A CA 1
ATOM 745 C C . ASP A 1 99 ? -5.48 -24.359 -8.969 1 97.25 99 ASP A C 1
ATOM 747 O O . ASP A 1 99 ? -5.273 -24.125 -7.777 1 97.25 99 ASP A O 1
ATOM 751 N N . ASP A 1 100 ? -6.465 -25.141 -9.43 1 96.56 100 ASP A N 1
ATOM 752 C CA . ASP A 1 100 ? -7.309 -25.859 -8.484 1 96.56 100 ASP A CA 1
ATOM 753 C C . ASP A 1 100 ? -6.598 -27.094 -7.949 1 96.56 100 ASP A C 1
ATOM 755 O O . ASP A 1 100 ? -6.93 -27.594 -6.871 1 96.56 100 ASP A O 1
ATOM 759 N N . GLY A 1 101 ? -5.637 -27.625 -8.727 1 97.44 101 GLY A N 1
ATOM 760 C CA . GLY A 1 101 ? -4.832 -28.75 -8.289 1 97.44 101 GLY A CA 1
ATOM 761 C C . GLY A 1 101 ? -3.445 -28.359 -7.828 1 97.44 101 GLY A C 1
ATOM 762 O O . GLY A 1 101 ? -3.062 -27.188 -7.938 1 97.44 101 GLY A O 1
ATOM 763 N N . CYS A 1 102 ? -2.709 -29.328 -7.23 1 97.75 102 CYS A N 1
ATOM 764 C CA . CYS A 1 102 ? -1.319 -29.094 -6.855 1 97.75 102 CYS A CA 1
ATOM 765 C C . CYS A 1 102 ? -0.452 -28.859 -8.086 1 97.75 102 CYS A C 1
ATOM 767 O O . CYS A 1 102 ? -0.628 -29.531 -9.109 1 97.75 102 CYS A O 1
ATOM 769 N N . PRO A 1 103 ? 0.438 -27.891 -8 1 97.56 103 PRO A N 1
ATOM 770 C CA . PRO A 1 103 ? 1.357 -27.734 -9.133 1 97.56 103 PRO A CA 1
ATOM 771 C C . PRO A 1 103 ? 2.309 -28.922 -9.281 1 97.56 103 PRO A C 1
ATOM 773 O O . PRO A 1 103 ? 2.664 -29.562 -8.289 1 97.56 103 PRO A O 1
ATOM 776 N N . PRO A 1 104 ? 2.74 -29.188 -10.531 1 96.81 104 PRO A N 1
ATOM 777 C CA . PRO A 1 104 ? 3.738 -30.25 -10.727 1 96.81 104 PRO A CA 1
ATOM 778 C C . PRO A 1 104 ? 5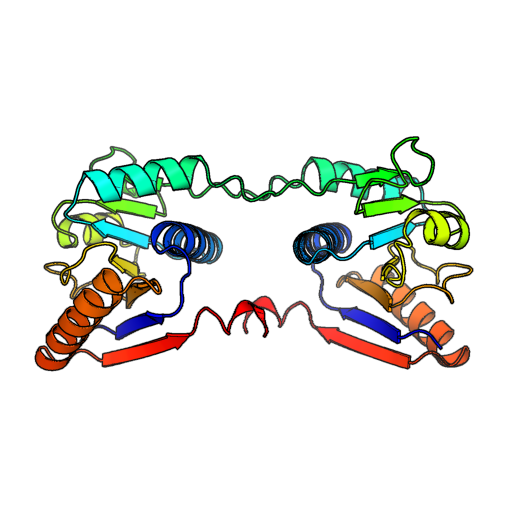.164 -29.766 -10.484 1 96.81 104 PRO A C 1
ATOM 780 O O . PRO A 1 104 ? 5.445 -28.562 -10.625 1 96.81 104 PRO A O 1
ATOM 783 N N . ASN A 1 105 ? 6.047 -30.625 -10.008 1 95.88 105 ASN A N 1
ATOM 784 C CA . ASN A 1 105 ? 7.492 -30.453 -9.969 1 95.88 105 ASN A CA 1
ATOM 785 C C . ASN A 1 105 ? 7.887 -29.156 -9.266 1 95.88 105 ASN A C 1
ATOM 787 O O . ASN A 1 105 ? 8.688 -28.375 -9.789 1 95.88 105 ASN A O 1
ATOM 791 N N . PHE A 1 106 ? 7.371 -28.938 -8.078 1 96.12 106 PHE A N 1
ATOM 792 C CA . PHE A 1 106 ? 7.613 -27.688 -7.383 1 96.12 106 PHE A CA 1
ATOM 793 C C . PHE A 1 106 ? 8.688 -27.844 -6.316 1 96.12 106 PHE A C 1
ATOM 795 O O . PHE A 1 106 ? 8.984 -26.906 -5.57 1 96.12 106 PHE A O 1
ATOM 802 N N . ASP A 1 107 ? 9.43 -28.938 -6.129 1 91.94 107 ASP A N 1
ATOM 803 C CA . ASP A 1 107 ? 10.352 -29.25 -5.043 1 91.94 107 ASP A CA 1
ATOM 804 C C . ASP A 1 107 ? 11.523 -28.266 -5.016 1 91.94 107 ASP A C 1
ATOM 806 O O . ASP A 1 107 ? 12.094 -28.016 -3.957 1 91.94 107 ASP A O 1
ATOM 810 N N . GLY A 1 108 ? 11.891 -27.562 -5.988 1 92.88 108 GLY A N 1
ATOM 811 C CA . GLY A 1 108 ? 13.039 -26.672 -6.027 1 92.88 108 GLY A CA 1
ATOM 812 C C . GLY A 1 108 ? 12.719 -25.281 -5.539 1 92.88 108 GLY A C 1
ATOM 813 O O . GLY A 1 108 ? 13.633 -24.469 -5.301 1 92.88 108 GLY A O 1
ATOM 814 N N . TYR A 1 109 ? 11.523 -24.969 -5.285 1 95.44 109 TYR A N 1
ATOM 815 C CA . TYR A 1 109 ? 11.125 -23.641 -4.84 1 95.44 109 TYR A CA 1
ATOM 816 C C . TYR A 1 109 ? 11.328 -23.484 -3.338 1 95.44 109 TYR A C 1
ATOM 818 O O . TYR A 1 109 ? 11.188 -24.453 -2.58 1 95.44 109 TYR A O 1
ATOM 826 N N . GLU A 1 110 ? 11.695 -22.234 -2.975 1 92.94 110 GLU A N 1
ATOM 827 C CA . GLU A 1 110 ? 11.914 -21.938 -1.562 1 92.94 110 GLU A CA 1
ATOM 828 C C . GLU A 1 110 ? 10.625 -22.125 -0.759 1 92.94 110 GLU A C 1
ATOM 830 O O . GLU A 1 110 ? 10.656 -22.641 0.366 1 92.94 110 GLU A O 1
ATOM 835 N N . ARG A 1 111 ? 9.508 -21.641 -1.299 1 94 111 ARG A N 1
ATOM 836 C CA . ARG A 1 111 ? 8.195 -21.656 -0.663 1 94 111 ARG A CA 1
ATOM 837 C C . ARG A 1 111 ? 7.082 -21.703 -1.704 1 94 111 ARG A C 1
ATOM 839 O O . ARG A 1 111 ? 7.246 -21.188 -2.816 1 94 111 ARG A O 1
ATOM 846 N N . LEU A 1 112 ? 6.047 -22.422 -1.316 1 97.5 112 LEU A N 1
ATOM 847 C CA . LEU A 1 112 ? 4.832 -22.438 -2.123 1 97.5 112 LEU A CA 1
ATOM 848 C C . LEU A 1 112 ? 3.686 -21.75 -1.396 1 97.5 112 LEU A C 1
ATOM 850 O O . LEU A 1 112 ? 3.459 -21.984 -0.208 1 97.5 112 LEU A O 1
ATOM 854 N N . LEU A 1 113 ? 2.959 -20.812 -2.123 1 95.88 113 LEU A N 1
ATOM 855 C CA . LEU A 1 113 ? 1.842 -20.062 -1.567 1 95.88 113 LEU A CA 1
ATOM 856 C C . LEU A 1 113 ? 0.525 -20.484 -2.209 1 95.88 113 LEU A C 1
ATOM 858 O O . LEU A 1 113 ? 0.437 -20.609 -3.432 1 95.88 113 LEU A O 1
ATOM 862 N N . GLU A 1 114 ? -0.412 -20.766 -1.364 1 96.94 114 GLU A N 1
ATOM 863 C CA . GLU A 1 114 ? -1.805 -21.016 -1.729 1 96.94 114 GLU A CA 1
ATOM 864 C C . GLU A 1 114 ? -2.709 -19.891 -1.234 1 96.94 114 GLU A C 1
ATOM 866 O O . GLU A 1 114 ? -2.682 -19.531 -0.053 1 96.94 114 GLU A O 1
ATOM 871 N N . ILE A 1 115 ? -3.465 -19.266 -2.189 1 93.81 115 ILE A N 1
ATOM 872 C CA . ILE A 1 115 ? -4.473 -18.281 -1.815 1 93.81 115 ILE A CA 1
ATOM 873 C C . ILE A 1 115 ? -5.867 -18.859 -2.02 1 93.81 115 ILE A C 1
ATOM 875 O O . ILE A 1 115 ? -6.184 -19.375 -3.096 1 93.81 115 ILE A O 1
ATOM 879 N N . VAL A 1 116 ? -6.633 -18.797 -0.96 1 93 116 VAL A N 1
ATOM 880 C CA . VAL A 1 116 ? -7.938 -19.453 -0.969 1 93 116 VAL A CA 1
ATOM 881 C C . VAL A 1 116 ? -9.031 -18.422 -0.696 1 93 116 VAL A C 1
ATOM 883 O O . VAL A 1 116 ? -8.984 -17.703 0.309 1 93 116 VAL A O 1
ATOM 886 N N . SER A 1 117 ? -9.938 -18.312 -1.609 1 90.94 117 SER A N 1
ATOM 887 C CA . SER A 1 117 ? -11.062 -17.391 -1.427 1 90.94 117 SER A CA 1
ATOM 888 C C . SER A 1 117 ? -12.148 -18.016 -0.562 1 90.94 117 SER A C 1
ATOM 890 O O . SER A 1 117 ? -12.062 -19.203 -0.204 1 90.94 117 SER A O 1
ATOM 892 N N . ASP A 1 118 ? -13.258 -17.219 -0.381 1 87.5 118 ASP A N 1
ATOM 893 C CA . ASP A 1 118 ? -14.383 -17.703 0.409 1 87.5 118 ASP A CA 1
ATOM 894 C C . ASP A 1 118 ? -15.398 -18.453 -0.469 1 87.5 118 ASP A C 1
ATOM 896 O O . ASP A 1 118 ? -16.406 -18.938 0.024 1 87.5 118 ASP A O 1
ATOM 900 N N . ASP A 1 119 ? -15.117 -18.609 -1.722 1 89.25 119 ASP A N 1
ATOM 901 C CA . ASP A 1 119 ? -15.969 -19.375 -2.621 1 89.25 119 ASP A CA 1
ATOM 902 C C . ASP A 1 119 ? -15.953 -20.859 -2.266 1 89.25 119 ASP A C 1
ATOM 904 O O . ASP A 1 119 ? -14.883 -21.453 -2.109 1 89.25 119 ASP A O 1
ATOM 908 N N . PRO A 1 120 ? -17.156 -21.469 -2.17 1 93 120 PRO A N 1
ATOM 909 C CA . PRO A 1 120 ? -17.234 -22.859 -1.743 1 93 120 PRO A CA 1
ATOM 910 C C . PRO A 1 120 ? -16.438 -23.797 -2.65 1 93 120 PRO A C 1
ATOM 912 O O . PRO A 1 120 ? -15.789 -24.734 -2.168 1 93 120 PRO A O 1
ATOM 915 N N . ALA A 1 121 ? -16.5 -23.594 -3.924 1 94.12 121 ALA A N 1
ATOM 916 C CA . ALA A 1 121 ? -15.758 -24.453 -4.844 1 94.12 121 ALA A CA 1
ATOM 917 C C . ALA A 1 121 ? -14.25 -24.297 -4.652 1 94.12 121 ALA A C 1
ATOM 919 O O . ALA A 1 121 ? -13.508 -25.281 -4.703 1 94.12 121 ALA A O 1
ATOM 920 N N . ASP A 1 122 ? -13.82 -23.078 -4.441 1 93.69 122 ASP A N 1
ATOM 921 C CA . ASP A 1 122 ? -12.406 -22.812 -4.199 1 93.69 122 ASP A CA 1
ATOM 922 C C . ASP A 1 122 ? -11.938 -23.438 -2.895 1 93.69 122 ASP A C 1
ATOM 924 O O . ASP A 1 122 ? -10.859 -24.031 -2.838 1 93.69 122 ASP A O 1
ATOM 928 N N . ARG A 1 123 ? -12.75 -23.391 -1.887 1 93.94 123 ARG A N 1
ATOM 929 C CA . ARG A 1 123 ? -12.422 -23.969 -0.592 1 93.94 123 ARG A CA 1
ATOM 930 C C . ARG A 1 123 ? -12.312 -25.5 -0.694 1 93.94 123 ARG A C 1
ATOM 932 O O . ARG A 1 123 ? -11.422 -26.094 -0.096 1 93.94 123 ARG A O 1
ATOM 939 N N . GLN A 1 124 ? -13.203 -26.047 -1.414 1 96.44 124 GLN A N 1
ATOM 940 C CA . GLN A 1 124 ? -13.164 -27.484 -1.592 1 96.44 124 GLN A CA 1
ATOM 941 C C . GLN A 1 124 ? -11.891 -27.922 -2.307 1 96.44 124 GLN A C 1
ATOM 943 O O . GLN A 1 124 ? -11.25 -28.906 -1.907 1 96.44 124 GLN A O 1
ATOM 948 N N . ALA A 1 125 ? -11.547 -27.266 -3.367 1 96.88 125 ALA A N 1
ATOM 949 C CA . ALA A 1 125 ? -10.312 -27.562 -4.09 1 96.88 125 ALA A CA 1
ATOM 950 C C . ALA A 1 125 ? -9.094 -27.422 -3.184 1 96.88 125 ALA A C 1
ATOM 952 O O . ALA A 1 125 ? -8.164 -28.219 -3.252 1 96.88 125 ALA A O 1
ATOM 953 N N . ALA A 1 126 ? -9.102 -26.391 -2.357 1 95.94 126 ALA A N 1
ATOM 954 C CA . ALA A 1 126 ? -7.984 -26.125 -1.445 1 95.94 126 ALA A CA 1
ATOM 955 C C . ALA A 1 126 ? -7.836 -27.266 -0.436 1 95.94 126 ALA A C 1
ATOM 957 O O . ALA A 1 126 ? -6.715 -27.656 -0.096 1 95.94 126 ALA A O 1
ATOM 958 N N . ARG A 1 127 ? -8.945 -27.734 0.045 1 96.56 127 ARG A N 1
ATOM 959 C CA . ARG A 1 127 ? -8.906 -28.859 0.975 1 96.56 127 ARG A CA 1
ATOM 960 C C . ARG A 1 127 ? -8.258 -30.078 0.332 1 96.56 127 ARG A C 1
ATOM 962 O O . ARG A 1 127 ? -7.488 -30.781 0.982 1 96.56 127 ARG A O 1
ATOM 969 N N . GLN A 1 128 ? -8.602 -30.312 -0.906 1 97.88 128 GLN A N 1
ATOM 970 C CA . GLN A 1 128 ? -7.992 -31.438 -1.613 1 97.88 128 GLN A CA 1
ATOM 971 C C . GLN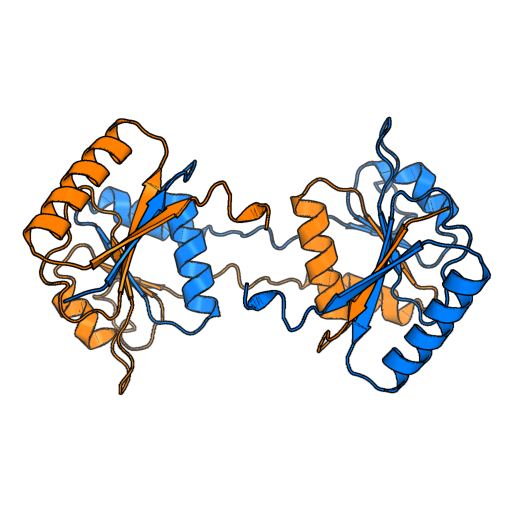 A 1 128 ? -6.488 -31.234 -1.771 1 97.88 128 GLN A C 1
ATOM 973 O O . GLN A 1 128 ? -5.707 -32.156 -1.534 1 97.88 128 GLN A O 1
ATOM 978 N N . ARG A 1 129 ? -6.07 -30.031 -2.145 1 97.38 129 ARG A N 1
ATOM 979 C CA . ARG A 1 129 ? -4.641 -29.75 -2.264 1 97.38 129 ARG A CA 1
ATOM 980 C C . ARG A 1 129 ? -3.939 -29.922 -0.921 1 97.38 129 ARG A C 1
ATOM 982 O O . ARG A 1 129 ? -2.832 -30.453 -0.856 1 97.38 129 ARG A O 1
ATOM 989 N N . TRP A 1 130 ? -4.559 -29.469 0.147 1 97 130 TRP A N 1
ATOM 990 C CA . TRP A 1 130 ? -3.994 -29.625 1.484 1 97 130 TRP A CA 1
ATOM 991 C C . TRP A 1 130 ? -3.701 -31.078 1.79 1 97 130 TRP A C 1
ATOM 993 O O . TRP A 1 130 ? -2.598 -31.422 2.219 1 97 130 TRP A O 1
ATOM 1003 N N . ARG A 1 131 ? -4.668 -31.906 1.519 1 97.38 131 ARG A N 1
ATOM 1004 C CA . ARG A 1 131 ? -4.508 -33.344 1.77 1 97.38 131 ARG A CA 1
ATOM 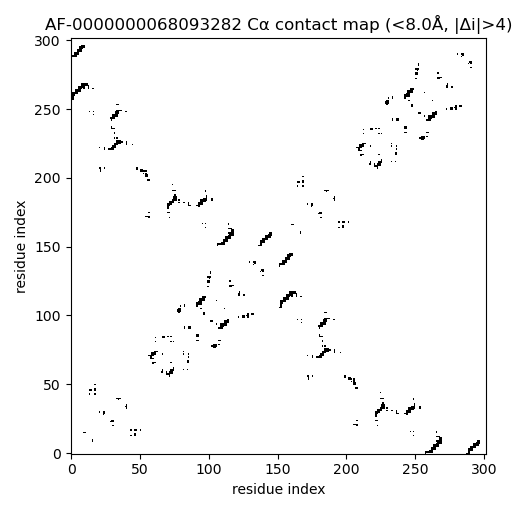1005 C C . ARG A 1 131 ? -3.381 -33.906 0.924 1 97.38 131 ARG A C 1
ATOM 1007 O O . ARG A 1 131 ? -2.58 -34.719 1.413 1 97.38 131 ARG A O 1
ATOM 1014 N N . ASP A 1 132 ? -3.385 -33.531 -0.277 1 97.62 132 ASP A N 1
ATOM 1015 C CA . ASP A 1 132 ? -2.355 -34.031 -1.18 1 97.62 132 ASP A CA 1
ATOM 1016 C C . ASP A 1 132 ? -0.96 -33.625 -0.695 1 97.62 132 ASP A C 1
ATOM 1018 O O . ASP A 1 132 ? -0.048 -34.469 -0.683 1 97.62 132 ASP A O 1
ATOM 1022 N N . TYR A 1 133 ? -0.788 -32.375 -0.318 1 96.81 133 TYR A N 1
ATOM 1023 C CA . TYR A 1 133 ? 0.49 -31.891 0.203 1 96.81 133 TYR A CA 1
ATOM 1024 C C . TYR A 1 133 ? 0.88 -32.656 1.467 1 96.81 133 TYR A C 1
ATOM 1026 O O . TYR A 1 133 ? 2.033 -33.062 1.623 1 96.81 133 TYR A O 1
ATOM 1034 N N . GLN A 1 134 ? -0.128 -32.781 2.336 1 94.69 134 GLN A N 1
ATOM 1035 C CA . GLN A 1 134 ? 0.098 -33.469 3.605 1 94.69 134 GLN A CA 1
ATOM 1036 C C . GLN A 1 134 ? 0.542 -34.906 3.383 1 94.69 134 GLN A C 1
ATOM 1038 O O . GLN A 1 134 ? 1.503 -35.375 4.004 1 94.69 134 GLN A O 1
ATOM 1043 N N . ASN A 1 135 ? -0.106 -35.625 2.494 1 96.06 135 ASN A N 1
ATOM 1044 C CA . ASN A 1 135 ? 0.224 -37 2.168 1 96.06 135 ASN A CA 1
ATOM 1045 C C . ASN A 1 135 ? 1.624 -37.125 1.574 1 96.06 135 ASN A C 1
ATOM 1047 O O . ASN A 1 135 ? 2.291 -38.125 1.744 1 96.06 135 ASN A O 1
ATOM 1051 N N . ALA A 1 136 ? 2.008 -36.125 0.907 1 95.12 136 ALA A N 1
ATOM 1052 C CA . ALA A 1 136 ? 3.322 -36.125 0.27 1 95.12 136 ALA A CA 1
ATOM 1053 C C . ALA A 1 136 ? 4.41 -35.719 1.261 1 95.12 136 ALA A C 1
ATOM 1055 O O . ALA A 1 136 ? 5.598 -35.719 0.918 1 95.12 136 ALA A O 1
ATOM 1056 N N . GLY A 1 137 ? 4.035 -35.281 2.447 1 93.81 137 GLY A N 1
ATOM 1057 C CA . GLY A 1 137 ? 4.996 -35.062 3.521 1 93.81 137 GLY A CA 1
ATOM 1058 C C . GLY A 1 137 ? 5.469 -33.625 3.645 1 93.81 137 GLY A C 1
ATOM 1059 O O . GLY A 1 137 ? 6.484 -33.375 4.289 1 93.81 137 GLY A O 1
ATOM 1060 N N . HIS A 1 138 ? 4.816 -32.688 3.035 1 94.56 138 HIS A N 1
ATOM 1061 C CA . HIS A 1 138 ? 5.227 -31.297 3.086 1 94.56 138 HIS A CA 1
ATOM 1062 C C . HIS A 1 138 ? 4.758 -30.641 4.375 1 94.56 138 HIS A C 1
ATOM 1064 O O . HIS A 1 138 ? 3.783 -31.078 4.988 1 94.56 138 HIS A O 1
ATOM 1070 N N . ALA A 1 139 ? 5.535 -29.609 4.809 1 92.94 139 ALA A N 1
ATOM 1071 C CA . ALA A 1 139 ? 5.125 -28.797 5.945 1 92.94 139 ALA A CA 1
ATOM 1072 C C . ALA A 1 139 ? 4.086 -27.75 5.531 1 92.94 139 ALA A C 1
ATOM 1074 O O . ALA A 1 139 ? 4.312 -26.969 4.605 1 92.94 139 ALA A O 1
ATOM 1075 N N . LEU A 1 140 ? 2.953 -27.766 6.277 1 94.75 140 LEU A N 1
ATOM 1076 C CA . LEU A 1 140 ? 1.852 -26.891 5.918 1 94.75 140 LEU A CA 1
ATOM 1077 C C . LEU A 1 140 ? 1.608 -25.859 7.016 1 94.75 140 LEU A C 1
ATOM 1079 O O . LEU A 1 140 ? 1.604 -26.188 8.203 1 94.75 140 LEU A O 1
ATOM 1083 N N . HIS A 1 141 ? 1.471 -24.578 6.531 1 92.62 141 HIS A N 1
ATOM 1084 C CA . HIS A 1 141 ? 1.136 -23.453 7.406 1 92.62 141 HIS A CA 1
ATOM 1085 C C . HIS A 1 141 ? -0.068 -22.688 6.879 1 92.62 141 HIS A C 1
ATOM 1087 O O . HIS A 1 141 ? -0.201 -22.484 5.668 1 92.62 141 HIS A O 1
ATOM 1093 N N . SER A 1 142 ? -1.01 -22.266 7.852 1 90.25 142 SER A N 1
ATOM 1094 C CA . SER A 1 142 ? -2.184 -21.516 7.422 1 90.25 142 SER A CA 1
ATOM 1095 C C . SER A 1 142 ? -2.248 -20.156 8.109 1 90.25 142 SER A C 1
ATOM 1097 O O . SER A 1 142 ? -1.871 -20.016 9.281 1 90.25 142 SER A O 1
ATOM 1099 N N . HIS A 1 143 ? -2.584 -19.125 7.34 1 85.25 143 HIS A N 1
ATOM 1100 C CA . HIS A 1 143 ? -2.846 -17.781 7.879 1 85.25 143 HIS A CA 1
ATOM 1101 C C . HIS A 1 143 ? -4.121 -17.203 7.289 1 85.25 143 HIS A C 1
ATOM 1103 O O . HIS A 1 143 ? -4.484 -17.5 6.152 1 85.25 143 HIS A O 1
ATOM 1109 N N . ASP A 1 144 ? -4.789 -16.359 8.141 1 80.38 144 ASP A N 1
ATOM 1110 C CA . ASP A 1 144 ? -6.055 -15.742 7.762 1 80.38 144 ASP A CA 1
ATOM 1111 C C . ASP A 1 144 ? -5.844 -14.32 7.246 1 80.38 144 ASP A C 1
ATOM 1113 O O . ASP A 1 144 ? -5.406 -13.445 7.992 1 80.38 144 ASP A O 1
ATOM 1117 N N . LEU A 1 145 ? -6.164 -14.031 5.957 1 72.25 145 LEU A N 1
ATOM 1118 C CA . LEU A 1 145 ? -5.965 -12.734 5.32 1 72.25 145 LEU A CA 1
ATOM 1119 C C . LEU A 1 145 ? -6.953 -11.711 5.859 1 72.25 145 LEU A C 1
ATOM 1121 O O . LEU A 1 145 ? -6.727 -10.5 5.742 1 72.25 145 LEU A O 1
ATOM 1125 N N . SER A 1 146 ? -8.156 -12.164 6.23 1 61 146 SER A N 1
ATOM 1126 C CA . SER A 1 146 ? -9.172 -11.25 6.738 1 61 146 SER A CA 1
ATOM 1127 C C . SER A 1 146 ? -8.695 -10.555 8.016 1 61 146 SER A C 1
ATOM 1129 O O . SER A 1 146 ? -9.188 -9.484 8.359 1 61 146 SER A O 1
ATOM 1131 N N . ARG A 1 147 ? -7.879 -11.164 8.727 1 53.41 147 ARG A N 1
ATOM 1132 C CA . ARG A 1 147 ? -7.387 -10.586 9.977 1 53.41 147 ARG A CA 1
ATOM 1133 C C . ARG A 1 147 ? -6.172 -9.703 9.727 1 53.41 147 ARG A C 1
ATOM 1135 O O . ARG A 1 147 ? -5.785 -8.914 10.602 1 53.41 147 ARG A O 1
ATOM 1142 N N . ALA A 1 148 ? -5.434 -9.953 8.82 1 48.16 148 ALA A N 1
ATOM 1143 C CA . ALA A 1 148 ? -4.18 -9.25 8.57 1 48.16 148 ALA A CA 1
ATOM 1144 C C . ALA A 1 148 ? -4.438 -7.777 8.25 1 48.16 148 ALA A C 1
ATOM 1146 O O . ALA A 1 148 ? -3.541 -6.941 8.375 1 48.16 148 ALA A O 1
ATOM 1147 N N . GLY A 1 149 ? -5.332 -7.16 7.738 1 38.16 149 GLY A N 1
ATOM 1148 C CA . GLY A 1 149 ? -5.602 -5.73 7.656 1 38.16 149 GLY A CA 1
ATOM 1149 C C . GLY A 1 149 ? -5.746 -5.074 9.016 1 38.16 149 GLY A C 1
ATOM 1150 O O . GLY A 1 149 ? -5.824 -3.846 9.109 1 38.16 149 GLY A O 1
ATOM 1151 N N . GLU A 1 150 ? -6.203 -5.738 10.016 1 29.8 150 GLU A N 1
ATOM 1152 C CA . GLU A 1 150 ? -6.375 -5.168 11.352 1 29.8 150 GLU A CA 1
ATOM 1153 C C . GLU A 1 150 ? -5.059 -5.152 12.117 1 29.8 150 GLU A C 1
ATOM 1155 O O . GLU A 1 150 ? -4.973 -4.578 13.203 1 29.8 150 GLU A O 1
ATOM 1160 N N . ALA A 1 151 ? -4.109 -5.785 11.781 1 25.03 151 ALA A N 1
ATOM 1161 C CA . ALA A 1 151 ? -2.963 -5.57 12.664 1 25.03 151 ALA A CA 1
ATOM 1162 C C . ALA A 1 151 ? -2.217 -4.293 12.289 1 25.03 151 ALA A C 1
ATOM 1164 O O . ALA A 1 151 ? -2.09 -3.965 11.109 1 25.03 151 ALA A O 1
ATOM 1165 N N . MET B 1 1 ? 11.742 -31.391 1.162 1 77.5 1 MET B N 1
ATOM 1166 C CA . MET B 1 1 ? 10.555 -30.891 1.84 1 77.5 1 MET B CA 1
ATOM 1167 C C . MET B 1 1 ? 10.406 -29.375 1.64 1 77.5 1 MET B C 1
ATOM 1169 O O . MET B 1 1 ? 11.375 -28.641 1.79 1 77.5 1 MET B O 1
ATOM 1173 N N . THR B 1 2 ? 9.211 -29.016 1.001 1 84.75 2 THR B N 1
ATOM 1174 C CA . THR B 1 2 ? 8.969 -27.594 0.754 1 84.75 2 THR B CA 1
ATOM 1175 C C . THR B 1 2 ? 7.965 -27.031 1.757 1 84.75 2 THR B C 1
ATOM 1177 O O . THR B 1 2 ? 7.062 -27.75 2.201 1 84.75 2 THR B O 1
ATOM 1180 N N . ARG B 1 3 ? 8.266 -25.844 2.287 1 87.81 3 ARG B N 1
ATOM 1181 C CA . ARG B 1 3 ? 7.266 -25.141 3.088 1 87.81 3 ARG B CA 1
ATOM 1182 C C . ARG B 1 3 ? 6.141 -24.609 2.211 1 87.81 3 ARG B C 1
ATOM 1184 O O . ARG B 1 3 ? 6.395 -23.938 1.204 1 87.81 3 ARG B O 1
ATOM 1191 N N . ILE B 1 4 ? 4.887 -24.953 2.625 1 94.25 4 ILE B N 1
ATOM 1192 C CA . ILE B 1 4 ? 3.709 -24.516 1.889 1 94.25 4 ILE B CA 1
ATOM 1193 C C . ILE B 1 4 ? 2.826 -23.656 2.795 1 94.25 4 ILE B C 1
ATOM 1195 O O . ILE B 1 4 ? 2.422 -24.094 3.873 1 94.25 4 ILE B O 1
ATOM 1199 N N . ASP B 1 5 ? 2.539 -22.422 2.42 1 92.44 5 ASP B N 1
ATOM 1200 C CA . ASP B 1 5 ? 1.694 -21.484 3.166 1 92.44 5 ASP B CA 1
ATOM 1201 C C . ASP B 1 5 ? 0.334 -21.328 2.494 1 92.44 5 ASP B C 1
ATOM 1203 O O . ASP B 1 5 ? 0.258 -20.953 1.318 1 92.44 5 ASP B O 1
ATOM 1207 N N . PHE B 1 6 ? -0.689 -21.641 3.314 1 94.25 6 PHE B N 1
ATOM 1208 C CA . PHE B 1 6 ? -2.059 -21.391 2.881 1 94.25 6 PHE B CA 1
ATOM 1209 C C . PHE B 1 6 ? -2.6 -20.109 3.49 1 94.25 6 PHE B C 1
ATOM 1211 O O . PHE B 1 6 ? -2.609 -19.953 4.715 1 94.25 6 PHE B O 1
ATOM 1218 N N . ALA B 1 7 ? -3.029 -19.188 2.648 1 90.12 7 ALA B N 1
ATOM 1219 C CA . ALA B 1 7 ? -3.697 -17.953 3.088 1 90.12 7 ALA B CA 1
ATOM 1220 C C . ALA B 1 7 ? -5.191 -18.016 2.791 1 90.12 7 ALA B C 1
ATOM 1222 O O . ALA B 1 7 ? -5.602 -18 1.629 1 90.12 7 ALA B O 1
ATOM 1223 N N . PHE B 1 8 ? -6.035 -17.938 3.809 1 86.31 8 PHE B N 1
ATOM 1224 C CA . PHE B 1 8 ? -7.48 -18.094 3.662 1 86.31 8 PHE B CA 1
ATOM 1225 C C . PHE B 1 8 ? -8.188 -16.75 3.84 1 86.31 8 PHE B C 1
ATOM 1227 O O . PHE B 1 8 ? -7.594 -15.789 4.316 1 86.31 8 PHE B O 1
ATOM 1234 N N . GLY B 1 9 ? -9.445 -16.703 3.307 1 84.12 9 GLY B N 1
ATOM 1235 C CA . GLY B 1 9 ? -10.32 -15.57 3.594 1 84.12 9 GLY B CA 1
ATOM 1236 C C . GLY B 1 9 ? -10.211 -14.461 2.564 1 84.12 9 GLY B C 1
ATOM 1237 O O . GLY B 1 9 ? -10.539 -13.312 2.852 1 84.12 9 GLY B O 1
ATOM 1238 N N . ALA B 1 10 ? -9.695 -14.805 1.405 1 81.62 10 ALA B N 1
ATOM 1239 C CA . ALA B 1 10 ? -9.656 -13.805 0.343 1 81.62 10 ALA B CA 1
ATOM 1240 C C . ALA B 1 10 ? -11.039 -13.609 -0.276 1 81.62 10 ALA B C 1
ATOM 1242 O O . ALA B 1 10 ? -11.648 -14.562 -0.765 1 81.62 10 ALA B O 1
ATOM 1243 N N . PRO B 1 11 ? -11.578 -12.367 -0.209 1 83.38 11 PRO B N 1
ATOM 1244 C CA . PRO B 1 11 ? -12.859 -12.156 -0.901 1 83.38 11 PRO B CA 1
ATOM 1245 C C . PRO B 1 11 ? -12.781 -12.5 -2.389 1 83.38 11 PRO B C 1
ATOM 1247 O O . PRO B 1 11 ? -13.727 -13.062 -2.945 1 83.38 11 PRO B O 1
ATOM 1250 N N . ASP B 1 12 ? -11.672 -12.172 -3.074 1 86.75 12 ASP B N 1
ATOM 1251 C CA . ASP B 1 12 ? -11.352 -12.461 -4.469 1 86.75 12 ASP B CA 1
ATOM 1252 C C . ASP B 1 12 ? -9.953 -13.047 -4.602 1 86.75 12 ASP B C 1
ATOM 1254 O O . ASP B 1 12 ? -8.961 -12.383 -4.289 1 86.75 12 ASP B O 1
ATOM 1258 N N . ARG B 1 13 ? -9.914 -14.242 -5.109 1 90.94 13 ARG B N 1
ATOM 1259 C CA . ARG B 1 13 ? -8.664 -14.992 -5.152 1 90.94 13 ARG B CA 1
ATOM 1260 C C . ARG B 1 13 ? -7.645 -14.297 -6.051 1 90.94 13 ARG B C 1
ATOM 1262 O O . ARG B 1 13 ? -6.484 -14.133 -5.672 1 90.94 13 ARG B O 1
ATOM 1269 N N . LEU B 1 14 ? -8.07 -13.875 -7.246 1 92.12 14 LEU B N 1
ATOM 1270 C CA . LEU B 1 14 ? -7.141 -13.273 -8.195 1 92.12 14 LEU B CA 1
ATOM 1271 C C . LEU B 1 14 ? -6.656 -11.914 -7.691 1 92.12 14 LEU B C 1
ATOM 1273 O O . LEU B 1 14 ? -5.48 -11.578 -7.84 1 92.12 14 LEU B O 1
ATOM 1277 N N . ARG B 1 15 ? -7.516 -11.148 -7.09 1 86.12 15 ARG B N 1
ATOM 1278 C CA . ARG B 1 15 ? -7.121 -9.859 -6.535 1 86.12 15 ARG B CA 1
ATOM 1279 C C . ARG B 1 15 ? -6.117 -10.031 -5.398 1 86.12 15 ARG B C 1
ATOM 1281 O O . ARG B 1 15 ? -5.121 -9.305 -5.324 1 86.12 15 ARG B O 1
ATOM 1288 N N . ALA B 1 16 ? -6.422 -11.039 -4.5 1 86.38 16 ALA B N 1
ATOM 1289 C CA . ALA B 1 16 ? -5.484 -11.32 -3.414 1 86.38 16 ALA B CA 1
ATOM 1290 C C . ALA B 1 16 ? -4.129 -11.766 -3.961 1 86.38 16 ALA B C 1
ATOM 1292 O O . ALA B 1 16 ? -3.084 -11.406 -3.412 1 86.38 16 ALA B O 1
ATOM 1293 N N . ALA B 1 17 ? -4.168 -12.531 -5.051 1 92.5 17 ALA B N 1
ATOM 1294 C CA . ALA B 1 17 ? -2.932 -12.977 -5.691 1 92.5 17 ALA B CA 1
ATOM 1295 C C . ALA B 1 17 ? -2.15 -11.797 -6.258 1 92.5 17 ALA B C 1
ATOM 1297 O O . ALA B 1 17 ? -0.924 -11.742 -6.148 1 92.5 17 ALA B O 1
ATOM 1298 N N . CYS B 1 18 ? -2.799 -10.844 -6.887 1 89.56 18 CYS B N 1
ATOM 1299 C CA . CYS B 1 18 ? -2.145 -9.641 -7.398 1 89.56 18 CYS B CA 1
ATOM 1300 C C . CYS B 1 18 ? -1.472 -8.867 -6.27 1 89.56 18 CYS B C 1
ATOM 1302 O O . CYS B 1 18 ? -0.332 -8.422 -6.41 1 89.56 18 CYS B O 1
ATOM 1304 N N . ARG B 1 19 ? -2.137 -8.719 -5.148 1 84.88 19 ARG B N 1
ATOM 1305 C CA . ARG B 1 19 ? -1.575 -8.031 -3.99 1 84.88 19 ARG B CA 1
ATOM 1306 C C . ARG B 1 19 ? -0.344 -8.758 -3.463 1 84.88 19 ARG B C 1
ATOM 1308 O O . ARG B 1 19 ? 0.651 -8.133 -3.102 1 84.88 19 ARG B O 1
ATOM 1315 N N . THR B 1 20 ? -0.471 -10.109 -3.438 1 87 20 THR B N 1
ATOM 1316 C CA . THR B 1 20 ? 0.661 -10.914 -2.996 1 87 20 THR B CA 1
ATOM 1317 C C . THR B 1 20 ? 1.854 -10.727 -3.928 1 87 20 THR B C 1
ATOM 1319 O O . THR B 1 20 ? 2.984 -10.539 -3.471 1 87 20 THR B O 1
ATOM 1322 N N . ALA B 1 21 ? 1.598 -10.758 -5.254 1 89.62 21 ALA B N 1
ATOM 1323 C CA . ALA B 1 21 ? 2.668 -10.562 -6.227 1 89.62 21 ALA B CA 1
ATOM 1324 C C . ALA B 1 21 ? 3.346 -9.211 -6.031 1 89.62 21 ALA B C 1
ATOM 1326 O O . ALA B 1 21 ? 4.574 -9.109 -6.066 1 89.62 21 ALA B O 1
ATOM 1327 N N . ARG B 1 22 ? 2.588 -8.203 -5.816 1 84.94 22 ARG B N 1
ATOM 1328 C CA . ARG B 1 22 ? 3.115 -6.863 -5.574 1 84.94 22 ARG B CA 1
ATOM 1329 C C . ARG B 1 22 ? 3.98 -6.832 -4.32 1 84.94 22 ARG B C 1
ATOM 1331 O O . ARG B 1 22 ? 5.082 -6.281 -4.332 1 84.94 22 ARG B O 1
ATOM 1338 N N . LYS B 1 23 ? 3.523 -7.402 -3.191 1 81.44 23 LYS B N 1
ATOM 1339 C CA . LYS B 1 23 ? 4.258 -7.445 -1.931 1 81.44 23 LYS B CA 1
ATOM 1340 C C . LYS B 1 23 ? 5.598 -8.156 -2.098 1 81.44 23 LYS B C 1
ATOM 1342 O O . LYS B 1 23 ? 6.621 -7.684 -1.593 1 81.44 23 LYS B O 1
ATOM 1347 N N . ARG B 1 24 ? 5.582 -9.273 -2.811 1 86.31 24 ARG B N 1
ATOM 1348 C CA . ARG B 1 24 ? 6.816 -10.023 -3.023 1 86.31 24 ARG B CA 1
ATOM 1349 C C . ARG B 1 24 ? 7.789 -9.234 -3.896 1 86.31 24 ARG B C 1
ATOM 1351 O O . ARG B 1 24 ? 8.984 -9.195 -3.613 1 86.31 24 ARG B O 1
ATOM 1358 N N . PHE B 1 25 ? 7.223 -8.625 -4.953 1 82.94 25 PHE B N 1
ATOM 1359 C CA . PHE B 1 25 ? 8.047 -7.777 -5.812 1 82.94 25 PHE B CA 1
ATOM 1360 C C . PHE B 1 25 ? 8.711 -6.672 -5.004 1 82.94 25 PHE B C 1
ATOM 1362 O O . PHE B 1 25 ? 9.922 -6.457 -5.113 1 82.94 25 PHE B O 1
ATOM 1369 N N . GLN B 1 26 ? 7.953 -6.035 -4.172 1 76.38 26 GLN B N 1
ATOM 1370 C CA . GLN B 1 26 ? 8.453 -4.934 -3.357 1 76.38 26 GLN B CA 1
ATOM 1371 C C . GLN B 1 26 ? 9.5 -5.414 -2.365 1 76.38 26 GLN B C 1
ATOM 1373 O O . GLN B 1 26 ? 10.406 -4.66 -1.995 1 76.38 26 GLN B O 1
ATOM 1378 N N . ALA B 1 27 ? 9.438 -6.613 -1.908 1 75.44 27 ALA B N 1
ATOM 1379 C CA . ALA B 1 27 ? 10.391 -7.215 -0.974 1 75.44 27 ALA B CA 1
ATOM 1380 C C . ALA B 1 27 ? 11.625 -7.727 -1.704 1 75.44 27 ALA B C 1
ATOM 1382 O O . ALA B 1 27 ? 12.539 -8.273 -1.082 1 75.44 27 ALA B O 1
ATOM 1383 N N . GLY B 1 28 ? 11.656 -7.621 -2.992 1 80.44 28 GLY B N 1
ATOM 1384 C CA . GLY B 1 28 ? 12.797 -8.078 -3.773 1 80.44 28 GLY B CA 1
ATOM 1385 C C . GLY B 1 28 ? 12.82 -9.578 -3.977 1 80.44 28 GLY B C 1
ATOM 1386 O O . GLY B 1 28 ? 13.852 -10.141 -4.359 1 80.44 28 GLY B O 1
ATOM 1387 N N . GLN B 1 29 ? 11.75 -10.219 -3.682 1 86.06 29 GLN B N 1
ATOM 1388 C CA . GLN B 1 29 ? 11.633 -11.672 -3.828 1 86.06 29 GLN B CA 1
ATOM 1389 C C . GLN B 1 29 ? 11.133 -12.047 -5.219 1 86.06 29 GLN B C 1
ATOM 1391 O O . GLN B 1 29 ? 10.094 -11.547 -5.66 1 86.06 29 GLN B O 1
ATOM 1396 N N . ARG B 1 30 ? 11.883 -12.969 -5.918 1 90.31 30 ARG B N 1
ATOM 1397 C CA . ARG B 1 30 ? 11.414 -13.469 -7.203 1 90.31 30 ARG B CA 1
ATOM 1398 C C . ARG B 1 30 ? 10.25 -14.438 -7.02 1 90.31 30 ARG B C 1
ATOM 1400 O O . ARG B 1 30 ? 10.242 -15.242 -6.086 1 90.31 30 ARG B O 1
ATOM 1407 N N . LEU B 1 31 ? 9.234 -14.305 -7.926 1 95.12 31 LEU B N 1
ATOM 1408 C CA . LEU B 1 31 ? 7.988 -15.055 -7.824 1 95.12 31 LEU B CA 1
ATOM 1409 C C . LEU B 1 31 ? 7.617 -15.68 -9.164 1 95.12 31 LEU B C 1
ATOM 1411 O O . LEU B 1 31 ? 7.703 -15.023 -10.203 1 95.12 31 LEU B O 1
ATOM 1415 N N . VAL B 1 32 ? 7.324 -17.016 -9.109 1 97.44 32 VAL B N 1
ATOM 1416 C CA . VAL B 1 32 ? 6.688 -17.672 -10.25 1 97.44 32 VAL B CA 1
ATOM 1417 C C . VAL B 1 32 ? 5.223 -17.953 -9.922 1 97.44 32 VAL B C 1
ATOM 1419 O O . VAL B 1 32 ? 4.91 -18.5 -8.859 1 97.44 32 VAL B O 1
ATOM 1422 N N . VAL B 1 33 ? 4.328 -17.516 -10.789 1 98 33 VAL B N 1
ATOM 1423 C CA . VAL B 1 33 ? 2.902 -17.797 -10.664 1 98 33 VAL B CA 1
ATOM 1424 C C . VAL B 1 33 ? 2.5 -18.891 -11.656 1 98 33 VAL B C 1
ATOM 1426 O O . VAL B 1 33 ? 2.77 -18.781 -12.852 1 98 33 VAL B O 1
ATOM 1429 N N . TYR B 1 34 ? 1.874 -19.938 -11.133 1 98.31 34 TYR B N 1
ATOM 1430 C CA . TYR B 1 34 ? 1.481 -21.078 -11.953 1 98.31 34 TYR B CA 1
ATOM 1431 C C . TYR B 1 34 ? -0.035 -21.234 -11.977 1 98.31 34 TYR B C 1
ATOM 1433 O O . TYR B 1 34 ? -0.694 -21.109 -10.945 1 98.31 34 TYR B O 1
ATOM 1441 N N . CYS B 1 35 ? -0.54 -21.469 -13.172 1 98.31 35 CYS B N 1
ATOM 1442 C CA . CYS B 1 35 ? -1.896 -21.984 -13.359 1 98.31 35 CYS B CA 1
ATOM 1443 C C . CYS B 1 35 ? -2.02 -22.734 -14.672 1 98.31 35 CYS B C 1
ATOM 1445 O O . CYS B 1 35 ? -1.715 -22.203 -15.742 1 98.31 35 CYS B O 1
ATOM 1447 N N . ALA B 1 36 ? -2.518 -24 -14.57 1 96.56 36 ALA B N 1
ATOM 1448 C CA . ALA B 1 36 ? -2.691 -24.781 -15.789 1 96.56 36 ALA B CA 1
ATOM 1449 C C . ALA B 1 36 ? -3.814 -24.219 -16.656 1 96.56 36 ALA B C 1
ATOM 1451 O O . ALA B 1 36 ? -3.793 -24.344 -17.875 1 96.56 36 ALA B O 1
ATOM 1452 N N . ASP B 1 37 ? -4.844 -23.609 -16 1 95.56 37 ASP B N 1
ATOM 1453 C CA . ASP B 1 37 ? -5.93 -22.953 -16.734 1 95.56 37 ASP B CA 1
ATOM 1454 C C . ASP B 1 37 ? -5.449 -21.656 -17.375 1 95.56 37 ASP B C 1
ATOM 1456 O O . ASP B 1 37 ? -5.332 -20.625 -16.703 1 95.56 37 ASP B O 1
ATOM 1460 N N . GLY B 1 38 ? -5.305 -21.703 -18.703 1 93.38 38 GLY B N 1
ATOM 1461 C CA . GLY B 1 38 ? -4.812 -20.531 -19.422 1 93.38 38 GLY B CA 1
ATOM 1462 C C . GLY B 1 38 ? -5.723 -19.328 -19.297 1 93.38 38 GLY B C 1
ATOM 1463 O O . GLY B 1 38 ? -5.254 -18.188 -19.312 1 93.38 38 GLY B O 1
ATOM 1464 N N . GLY B 1 39 ? -7.051 -19.562 -19.25 1 94.56 39 GLY B N 1
ATOM 1465 C CA . GLY B 1 39 ? -7.992 -18.469 -19.062 1 94.56 39 GLY B CA 1
ATOM 1466 C C . GLY B 1 39 ? -7.801 -17.734 -17.75 1 94.56 39 GLY B C 1
ATOM 1467 O O . GLY B 1 39 ? -7.773 -16.5 -17.719 1 94.56 39 GLY B O 1
ATOM 1468 N N . ARG B 1 40 ? -7.641 -18.469 -16.688 1 94.75 40 ARG B N 1
ATOM 1469 C CA . ARG B 1 40 ? -7.414 -17.891 -15.359 1 94.75 40 ARG B CA 1
ATOM 1470 C C . ARG B 1 40 ? -6.086 -17.141 -15.32 1 94.75 40 ARG B C 1
ATOM 1472 O O . ARG B 1 40 ? -6.004 -16.031 -14.781 1 94.75 40 ARG B O 1
ATOM 1479 N N . LEU B 1 41 ? -5.059 -17.781 -15.914 1 96.12 41 LEU B N 1
ATOM 1480 C CA . LEU B 1 41 ? -3.75 -17.141 -15.93 1 96.12 41 LEU B CA 1
ATOM 1481 C C . LEU B 1 41 ? -3.789 -15.836 -16.734 1 96.12 41 LEU B C 1
ATOM 1483 O O . LEU B 1 41 ? -3.188 -14.844 -16.328 1 96.12 41 LEU B O 1
ATOM 1487 N N . ALA B 1 42 ? -4.523 -15.797 -17.828 1 93.62 42 ALA B N 1
ATOM 1488 C CA . ALA B 1 42 ? -4.68 -14.594 -18.625 1 93.62 42 ALA B CA 1
ATOM 1489 C C . ALA B 1 42 ? -5.434 -13.508 -17.875 1 93.62 42 ALA B C 1
ATOM 1491 O O . ALA B 1 42 ? -5.102 -12.328 -17.969 1 93.62 42 ALA B O 1
ATOM 1492 N N . ALA B 1 43 ? -6.457 -13.867 -17.172 1 93.44 43 ALA B N 1
ATOM 1493 C CA . ALA B 1 43 ? -7.199 -12.914 -16.359 1 93.44 43 ALA B CA 1
ATOM 1494 C C . ALA B 1 43 ? -6.297 -12.289 -15.297 1 93.44 43 ALA B C 1
ATOM 1496 O O . ALA B 1 43 ? -6.336 -11.078 -15.07 1 93.44 43 ALA B O 1
ATOM 1497 N N . PHE B 1 44 ? -5.52 -13.102 -14.672 1 94.44 44 PHE B N 1
ATOM 1498 C CA . PHE B 1 44 ? -4.562 -12.617 -13.68 1 94.44 44 PHE B CA 1
ATOM 1499 C C . PHE B 1 44 ? -3.586 -11.633 -14.312 1 94.44 44 PHE B C 1
ATOM 1501 O O . PHE B 1 44 ? -3.328 -10.562 -13.758 1 94.44 44 PHE B O 1
ATOM 1508 N N . ASP B 1 45 ? -3.053 -11.969 -15.484 1 91.25 45 ASP B N 1
ATOM 1509 C CA . ASP B 1 45 ? -2.145 -11.102 -16.234 1 91.25 45 ASP B CA 1
ATOM 1510 C C . ASP B 1 45 ? -2.777 -9.734 -16.484 1 91.25 45 ASP B C 1
ATOM 1512 O O . ASP B 1 45 ? -2.16 -8.703 -16.219 1 91.25 45 ASP B O 1
ATOM 1516 N N . ARG B 1 46 ? -3.971 -9.734 -16.938 1 87.69 46 ARG B N 1
ATOM 1517 C CA . ARG B 1 46 ? -4.688 -8.492 -17.203 1 87.69 46 ARG B CA 1
ATOM 1518 C C . ARG B 1 46 ? -4.867 -7.684 -15.922 1 87.69 46 ARG B C 1
ATOM 1520 O O . ARG B 1 46 ? -4.723 -6.457 -15.93 1 87.69 46 ARG B O 1
ATOM 1527 N N . MET B 1 47 ? -5.184 -8.375 -14.867 1 86.06 47 MET B N 1
ATOM 1528 C CA . MET B 1 47 ? -5.395 -7.684 -13.594 1 86.06 47 MET B CA 1
ATOM 1529 C C . MET B 1 47 ? -4.105 -7.031 -13.109 1 86.06 47 MET B C 1
ATOM 1531 O O . MET B 1 47 ? -4.133 -5.938 -12.539 1 86.06 47 MET B O 1
ATOM 1535 N N . LEU B 1 48 ? -2.934 -7.73 -13.352 1 84.94 48 LEU B N 1
ATOM 1536 C CA . LEU B 1 48 ? -1.655 -7.141 -12.969 1 84.94 48 LEU B CA 1
ATOM 1537 C C . LEU B 1 48 ? -1.402 -5.844 -13.734 1 84.94 48 LEU B C 1
ATOM 1539 O O . LEU B 1 48 ? -0.823 -4.902 -13.188 1 84.94 48 LEU B O 1
ATOM 1543 N N . TRP B 1 49 ? -1.795 -5.809 -14.977 1 79 49 TRP B N 1
ATOM 1544 C CA . TRP B 1 49 ? -1.627 -4.605 -15.789 1 79 49 TRP B CA 1
ATOM 1545 C C . TRP B 1 49 ? -2.553 -3.492 -15.305 1 79 49 TRP B C 1
ATOM 1547 O O . TRP B 1 49 ? -2.246 -2.309 -15.461 1 79 49 TRP B O 1
ATOM 1557 N N . ALA B 1 50 ? -3.701 -3.992 -14.688 1 70.31 50 ALA B N 1
ATOM 1558 C CA . ALA B 1 50 ? -4.715 -3.02 -14.281 1 70.31 50 ALA B CA 1
ATOM 1559 C C . ALA B 1 50 ? -4.508 -2.582 -12.836 1 70.31 50 ALA B C 1
ATOM 1561 O O . ALA B 1 50 ? -5.309 -1.816 -12.297 1 70.31 50 ALA B O 1
ATOM 1562 N N . LEU B 1 51 ? -3.684 -3.41 -12.188 1 64.75 51 LEU B N 1
ATOM 1563 C CA . LEU B 1 51 ? -3.451 -3.049 -10.797 1 64.75 51 LEU B CA 1
ATOM 1564 C C . LEU B 1 51 ? -3.229 -1.547 -10.648 1 64.75 51 LEU B C 1
ATOM 1566 O O . LEU B 1 51 ? -2.334 -0.985 -11.289 1 64.75 51 LEU B O 1
ATOM 1570 N N . GLU B 1 52 ? -4.375 -0.83 -10.781 1 50 52 GLU B N 1
ATOM 1571 C CA . GLU B 1 52 ? -4.348 0.593 -10.453 1 50 52 GLU B CA 1
ATOM 1572 C C . GLU B 1 52 ? -4.043 0.818 -8.977 1 50 52 GLU B C 1
ATOM 1574 O O . GLU B 1 52 ? -4.848 0.468 -8.109 1 50 52 GLU B O 1
ATOM 1579 N N . ASP B 1 53 ? -3.422 0.163 -8.375 1 47.44 53 ASP B N 1
ATOM 1580 C CA . ASP B 1 53 ? -3.422 0.625 -6.988 1 47.44 53 ASP B CA 1
ATOM 1581 C C . ASP B 1 53 ? -3.621 2.137 -6.914 1 47.44 53 ASP B C 1
ATOM 1583 O O . ASP B 1 53 ? -3.02 2.887 -7.688 1 47.44 53 ASP B O 1
ATOM 1587 N N . VAL B 1 54 ? -4.836 2.523 -6.66 1 48.06 54 VAL B N 1
ATOM 1588 C CA . VAL B 1 54 ? -5.32 3.873 -6.387 1 48.06 54 VAL B CA 1
ATOM 1589 C C . VAL B 1 54 ? -4.23 4.68 -5.684 1 48.06 54 VAL B C 1
ATOM 1591 O O . VAL B 1 54 ? -4.051 4.562 -4.469 1 48.06 54 VAL B O 1
ATOM 1594 N N . SER B 1 55 ? -3.115 4.559 -6.254 1 56.56 55 SER B N 1
ATOM 1595 C CA . SER B 1 55 ? -1.986 5.344 -5.762 1 56.56 55 SER B CA 1
ATOM 1596 C C . SER B 1 55 ? -2.334 6.824 -5.691 1 56.56 55 SER B C 1
ATOM 1598 O O . SER B 1 55 ? -1.684 7.59 -4.973 1 56.56 55 SER B O 1
ATOM 1600 N N . PHE B 1 56 ? -3.609 7.164 -6.297 1 67.19 56 PHE B N 1
ATOM 1601 C CA . PHE B 1 56 ? -3.941 8.586 -6.242 1 67.19 56 PHE B CA 1
ATOM 1602 C C . PHE B 1 56 ? -4.691 8.914 -4.961 1 67.19 56 PHE B C 1
ATOM 1604 O O . PHE B 1 56 ? -5.574 8.164 -4.535 1 67.19 56 PHE B O 1
ATOM 1611 N N . VAL B 1 57 ? -4.25 9.836 -4.281 1 79.88 57 VAL B N 1
ATOM 1612 C CA . VAL B 1 57 ? -4.918 10.398 -3.109 1 79.88 57 VAL B CA 1
ATOM 1613 C C . VAL B 1 57 ? -5.645 11.688 -3.49 1 79.88 57 VAL B C 1
ATOM 1615 O O . VAL B 1 57 ? -5.008 12.711 -3.734 1 79.88 57 VAL B O 1
ATOM 1618 N N . PRO B 1 58 ? -7.039 11.609 -3.672 1 83.5 58 PRO B N 1
ATOM 1619 C CA . PRO B 1 58 ? -7.738 12.867 -3.932 1 83.5 58 PRO B CA 1
ATOM 1620 C C . PRO B 1 58 ? -7.461 13.922 -2.867 1 83.5 58 PRO B C 1
ATOM 1622 O O . PRO B 1 58 ? -7.613 13.656 -1.673 1 83.5 58 PRO B O 1
ATOM 1625 N N . HIS B 1 59 ? -6.984 15 -3.295 1 91.75 59 HIS B N 1
ATOM 1626 C CA . HIS B 1 59 ? -6.645 16.094 -2.383 1 91.75 59 HIS B CA 1
ATOM 1627 C C . HIS B 1 59 ? -6.766 17.453 -3.074 1 91.75 59 HIS B C 1
ATOM 1629 O O . HIS B 1 59 ? -6.629 17.531 -4.297 1 91.75 59 HIS B O 1
ATOM 1635 N N . VAL B 1 60 ? -7.125 18.484 -2.246 1 92.38 60 VAL B N 1
ATOM 1636 C CA . VAL B 1 60 ? -7.117 19.875 -2.701 1 92.38 60 VAL B CA 1
ATOM 1637 C C . VAL B 1 60 ? -6.676 20.781 -1.562 1 92.38 60 VAL B C 1
ATOM 1639 O O . VAL B 1 60 ? -6.57 20.344 -0.413 1 92.38 60 VAL B O 1
ATOM 1642 N N . LEU B 1 61 ? -6.332 22.016 -1.921 1 94.56 61 LEU B N 1
ATOM 1643 C CA . LEU B 1 61 ? -6.141 23.031 -0.889 1 94.56 61 LEU B CA 1
ATOM 1644 C C . LEU B 1 61 ? -7.453 23.328 -0.174 1 94.56 61 LEU B C 1
ATOM 1646 O O . LEU B 1 61 ? -8.523 23.266 -0.78 1 94.56 61 LEU B O 1
ATOM 1650 N N . ALA B 1 62 ? -7.324 23.719 1.091 1 96.25 62 ALA B N 1
ATOM 1651 C CA . ALA B 1 62 ? -8.508 23.984 1.909 1 96.25 62 ALA B CA 1
ATOM 1652 C C . ALA B 1 62 ? -9.32 25.141 1.351 1 96.25 62 ALA B C 1
ATOM 1654 O O . ALA B 1 62 ? -10.5 25.297 1.673 1 96.25 62 ALA B O 1
ATOM 1655 N N . ASN B 1 63 ? -8.719 25.984 0.52 1 94 63 ASN B N 1
ATOM 1656 C CA . ASN B 1 63 ? -9.438 27.125 -0.041 1 94 63 ASN B CA 1
ATOM 1657 C C . ASN B 1 63 ? -10 26.812 -1.422 1 94 63 ASN B C 1
ATOM 1659 O O . ASN B 1 63 ? -10.531 27.688 -2.098 1 94 63 ASN B O 1
ATOM 1663 N N . ASP B 1 64 ? -9.867 25.594 -1.869 1 92.12 64 ASP B N 1
ATOM 1664 C CA . ASP B 1 64 ? -10.422 25.156 -3.146 1 92.12 64 ASP B CA 1
ATOM 1665 C C . ASP B 1 64 ? -11.938 25.031 -3.08 1 92.12 64 ASP B C 1
ATOM 1667 O O . ASP B 1 64 ? -12.5 24.703 -2.031 1 92.12 64 ASP B O 1
ATOM 1671 N N . ALA B 1 65 ? -12.672 25.25 -4.184 1 93.12 65 ALA B N 1
ATOM 1672 C CA . ALA B 1 65 ? -14.125 25.156 -4.27 1 93.12 65 ALA B CA 1
ATOM 1673 C C . ALA B 1 65 ? -14.609 23.75 -3.953 1 93.12 65 ALA B C 1
ATOM 1675 O O . ALA B 1 65 ? -15.727 23.562 -3.465 1 93.12 65 ALA B O 1
ATOM 1676 N N . LEU B 1 66 ? -13.781 22.766 -4.098 1 90.81 66 LEU B N 1
ATOM 1677 C CA . LEU B 1 66 ? -14.156 21.375 -3.912 1 90.81 66 LEU B CA 1
ATOM 1678 C C . LEU B 1 66 ? -13.734 20.875 -2.537 1 90.81 66 LEU B C 1
ATOM 1680 O O . LEU B 1 66 ? -13.828 19.672 -2.25 1 90.81 66 LEU B O 1
ATOM 1684 N N . ALA B 1 67 ? -13.281 21.75 -1.629 1 94.25 67 ALA B N 1
ATOM 1685 C CA . ALA B 1 67 ? -12.688 21.344 -0.358 1 94.25 67 ALA B CA 1
ATOM 1686 C C . ALA B 1 67 ? -13.672 20.516 0.468 1 94.25 67 ALA B C 1
ATOM 1688 O O . ALA B 1 67 ? -13.305 19.469 1.019 1 94.25 67 ALA B O 1
ATOM 1689 N N . ALA B 1 68 ? -14.867 20.875 0.438 1 92.81 68 ALA B N 1
ATOM 1690 C CA . ALA B 1 68 ? -15.852 20.203 1.281 1 92.81 68 ALA B CA 1
ATOM 1691 C C . ALA B 1 68 ? -16.125 18.781 0.779 1 92.81 68 ALA B C 1
ATOM 1693 O O . ALA B 1 68 ? -16.578 17.922 1.542 1 92.81 68 ALA B O 1
ATOM 1694 N N . ASP B 1 69 ? -15.844 18.484 -0.413 1 90.19 69 ASP B N 1
ATOM 1695 C CA . ASP B 1 69 ? -16.156 17.188 -1.017 1 90.19 69 ASP B CA 1
ATOM 1696 C C . ASP B 1 69 ? -14.906 16.344 -1.193 1 90.19 69 ASP B C 1
ATOM 1698 O O . ASP B 1 69 ? -14.953 15.273 -1.811 1 90.19 69 ASP B O 1
ATOM 1702 N N . THR B 1 70 ? -13.789 16.734 -0.705 1 90.56 70 THR B N 1
ATOM 1703 C CA . THR B 1 70 ? -12.523 16.047 -0.941 1 90.56 70 THR B CA 1
ATOM 1704 C C . THR B 1 70 ? -11.977 15.461 0.356 1 90.56 70 THR B C 1
ATOM 1706 O O . THR B 1 70 ? -11.914 16.141 1.377 1 90.56 70 THR B O 1
ATOM 1709 N N . PRO B 1 71 ? -11.539 14.266 0.332 1 90.56 71 PRO B N 1
ATOM 1710 C CA . PRO B 1 71 ? -11.195 13.555 1.565 1 90.56 71 PRO B CA 1
ATOM 1711 C C . PRO B 1 71 ? -9.93 14.094 2.223 1 90.56 71 PRO B C 1
ATOM 1713 O O . PRO B 1 71 ? -9.781 14.031 3.447 1 90.56 71 PRO B O 1
ATOM 1716 N N . VAL B 1 72 ? -8.914 14.594 1.415 1 94 72 VAL B N 1
ATOM 1717 C CA . VAL B 1 72 ? -7.668 15.125 1.967 1 94 72 VAL B CA 1
ATOM 1718 C C . VAL B 1 72 ? -7.531 16.594 1.611 1 94 72 VAL B C 1
ATOM 1720 O O . VAL B 1 72 ? -7.574 16.969 0.435 1 94 72 VAL B O 1
ATOM 1723 N N . LEU B 1 73 ? -7.422 17.422 2.674 1 97.12 73 LEU B N 1
ATOM 1724 C CA . LEU B 1 73 ? -7.242 18.859 2.498 1 97.12 73 LEU B CA 1
ATOM 1725 C C . LEU B 1 73 ? -5.84 19.281 2.912 1 97.12 73 LEU B C 1
ATOM 1727 O O . LEU B 1 73 ? -5.309 18.797 3.914 1 97.12 73 LEU B O 1
ATOM 1731 N N . LEU B 1 74 ? -5.203 20.156 2.117 1 97.5 74 LEU B N 1
ATOM 1732 C CA . LEU B 1 74 ? -3.92 20.766 2.441 1 97.5 74 LEU B CA 1
ATOM 1733 C C . LEU B 1 74 ? -4.094 22.234 2.836 1 97.5 74 LEU B C 1
ATOM 1735 O O . LEU B 1 74 ? -4.828 22.969 2.178 1 97.5 74 LEU B O 1
ATOM 1739 N N . THR B 1 75 ? -3.41 22.703 3.959 1 98.06 75 THR B N 1
ATOM 1740 C CA . THR B 1 75 ? -3.562 24.109 4.309 1 98.06 75 THR B CA 1
ATOM 1741 C C . THR B 1 75 ? -2.295 24.656 4.969 1 98.06 75 THR B C 1
ATOM 1743 O O . THR B 1 75 ? -1.658 23.953 5.762 1 98.06 75 THR B O 1
ATOM 1746 N N . ALA B 1 76 ? -1.944 25.875 4.633 1 96.88 76 ALA B N 1
ATOM 1747 C CA . ALA B 1 76 ? -0.913 26.641 5.328 1 96.88 76 ALA B CA 1
ATOM 1748 C C . ALA B 1 76 ? -1.533 27.641 6.289 1 96.88 76 ALA B C 1
ATOM 1750 O O . ALA B 1 76 ? -0.823 28.297 7.055 1 96.88 76 ALA B O 1
ATOM 1751 N N . GLY B 1 77 ? -2.852 27.766 6.145 1 95.19 77 GLY B N 1
ATOM 1752 C CA . GLY B 1 77 ? -3.566 28.688 7.012 1 95.19 77 GLY B CA 1
ATOM 1753 C C . GLY B 1 77 ? -4.012 28.047 8.32 1 95.19 77 GLY B C 1
ATOM 1754 O O . GLY B 1 77 ? -3.453 27.047 8.75 1 95.19 77 GLY B O 1
ATOM 1755 N N . ASP B 1 78 ? -4.965 28.625 8.969 1 95.06 78 ASP B N 1
ATOM 1756 C CA . ASP B 1 78 ? -5.496 28.172 10.25 1 95.06 78 ASP B CA 1
ATOM 1757 C C . ASP B 1 78 ? -6.207 26.828 10.102 1 95.06 78 ASP B C 1
ATOM 1759 O O . ASP B 1 78 ? -7.219 26.734 9.406 1 95.06 78 ASP B O 1
ATOM 1763 N N . PRO B 1 79 ? -5.727 25.75 10.828 1 96.62 79 PRO B N 1
ATOM 1764 C CA . PRO B 1 79 ? -6.379 24.438 10.742 1 96.62 79 PRO B CA 1
ATOM 1765 C C . PRO B 1 79 ? -7.844 24.484 11.164 1 96.62 79 PRO B C 1
ATOM 1767 O O . PRO B 1 79 ? -8.656 23.688 10.688 1 96.62 79 PRO B O 1
ATOM 1770 N N . ALA B 1 80 ? -8.242 25.391 12.031 1 95.88 80 ALA B N 1
ATOM 1771 C CA . ALA B 1 80 ? -9.625 25.484 12.5 1 95.88 80 ALA B CA 1
ATOM 1772 C C . ALA B 1 80 ? -10.578 25.734 11.336 1 95.88 80 ALA B C 1
ATOM 1774 O O . ALA B 1 80 ? -11.703 25.234 11.328 1 95.88 80 ALA B O 1
ATOM 1775 N N . ALA B 1 81 ? -10.141 26.531 10.391 1 95.38 81 ALA B N 1
ATOM 1776 C CA . ALA B 1 81 ? -10.969 26.812 9.219 1 95.38 81 ALA B CA 1
ATOM 1777 C C . ALA B 1 81 ? -11.18 25.547 8.383 1 95.38 81 ALA B C 1
ATOM 1779 O O . ALA B 1 81 ? -12.273 25.328 7.863 1 95.38 81 ALA B O 1
ATOM 1780 N N . ALA B 1 82 ? -10.156 24.734 8.258 1 95.88 82 ALA B N 1
ATOM 1781 C CA . ALA B 1 82 ? -10.234 23.5 7.484 1 95.88 82 ALA B CA 1
ATOM 1782 C C . ALA B 1 82 ? -11.062 22.438 8.219 1 95.88 82 ALA B C 1
ATOM 1784 O O . ALA B 1 82 ? -11.68 21.578 7.594 1 95.88 82 ALA B O 1
ATOM 1785 N N . LEU B 1 83 ? -11.109 22.5 9.578 1 95.75 83 LEU B N 1
ATOM 1786 C CA . LEU B 1 83 ? -11.859 21.562 10.406 1 95.75 83 LEU B CA 1
ATOM 1787 C C . LEU B 1 83 ? -13.328 21.547 10.008 1 95.75 83 LEU B C 1
ATOM 1789 O O . LEU B 1 83 ? -13.914 20.469 9.828 1 95.75 83 LEU B O 1
ATOM 1793 N N . ALA B 1 84 ? -13.898 22.672 9.797 1 91.31 84 ALA B N 1
ATOM 1794 C CA . ALA B 1 84 ? -15.312 22.781 9.445 1 91.31 84 ALA B CA 1
ATOM 1795 C 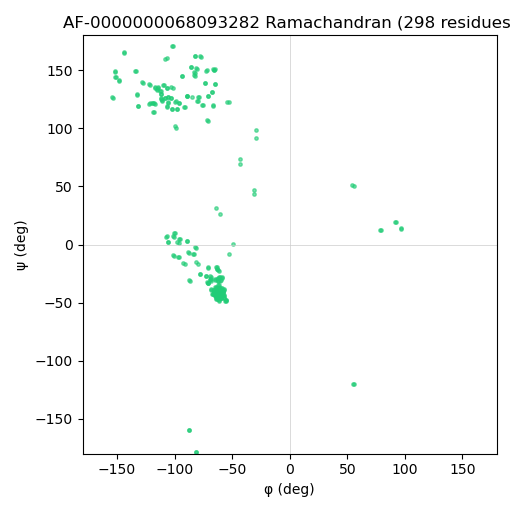C . ALA B 1 84 ? -15.594 22.141 8.094 1 91.31 84 ALA B C 1
ATOM 1797 O O . ALA B 1 84 ? -16.609 21.453 7.926 1 91.31 84 ALA B O 1
ATOM 1798 N N . LEU B 1 85 ? -14.711 22.344 7.16 1 92 85 LEU B N 1
ATOM 1799 C CA . LEU B 1 85 ? -14.852 21.797 5.812 1 92 85 LEU B CA 1
ATOM 1800 C C . LEU B 1 85 ? -14.703 20.281 5.812 1 92 85 LEU B C 1
ATOM 1802 O O . LEU B 1 85 ? -15.352 19.594 5.023 1 92 85 LEU B O 1
ATOM 1806 N N . ALA B 1 86 ? -13.922 19.781 6.742 1 94 86 ALA B N 1
ATOM 1807 C CA . ALA B 1 86 ? -13.547 18.375 6.723 1 94 86 ALA B CA 1
ATOM 1808 C C . ALA B 1 86 ? -14.453 17.547 7.637 1 94 86 ALA B C 1
ATOM 1810 O O . ALA B 1 86 ? -14.383 16.312 7.641 1 94 86 ALA B O 1
ATOM 1811 N N . THR B 1 87 ? -15.25 18.156 8.43 1 93.06 87 THR B N 1
ATOM 1812 C CA . THR B 1 87 ? -16.156 17.453 9.336 1 93.06 87 THR B CA 1
ATOM 1813 C C . THR B 1 87 ? -17.391 16.984 8.586 1 93.06 87 THR B C 1
ATOM 1815 O O . THR B 1 87 ? -18.016 17.75 7.84 1 93.06 87 THR B O 1
ATOM 1818 N N . THR B 1 88 ? -17.625 15.703 8.656 1 84.19 88 THR B N 1
ATOM 1819 C CA . THR B 1 88 ? -18.812 15.109 8.055 1 84.19 88 THR B CA 1
ATOM 1820 C C . THR B 1 88 ? -19.688 14.445 9.117 1 84.19 88 THR B C 1
ATOM 1822 O O . THR B 1 88 ? -19.297 13.43 9.695 1 84.19 88 THR B O 1
ATOM 1825 N N . GLY B 1 89 ? -20.875 14.992 9.31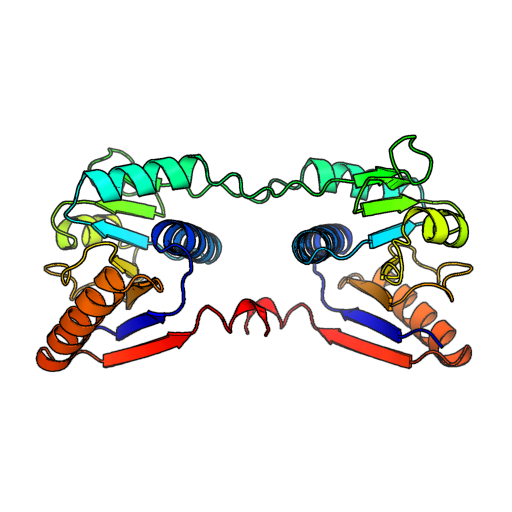2 1 84.31 89 GLY B N 1
ATOM 1826 C CA . GLY B 1 89 ? -21.719 14.461 10.359 1 84.31 89 GLY B CA 1
ATOM 1827 C C . GLY B 1 89 ? -21.062 14.453 11.727 1 84.31 89 GLY B C 1
ATOM 1828 O O . GLY 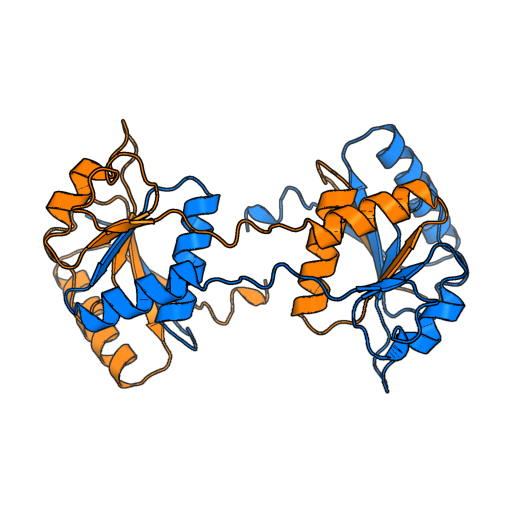B 1 89 ? -20.562 15.492 12.18 1 84.31 89 GLY B O 1
ATOM 1829 N N . ASP B 1 90 ? -20.938 13.219 12.289 1 86.12 90 ASP B N 1
ATOM 1830 C CA . ASP B 1 90 ? -20.375 13.07 13.625 1 86.12 90 ASP B CA 1
ATOM 1831 C C . ASP B 1 90 ? -18.891 12.695 13.547 1 86.12 90 ASP B C 1
ATOM 1833 O O . ASP B 1 90 ? -18.219 12.586 14.578 1 86.12 90 ASP B O 1
ATOM 1837 N N . SER B 1 91 ? -18.406 12.625 12.336 1 88.19 91 SER B N 1
ATOM 1838 C CA . SER B 1 91 ? -17.016 12.188 12.195 1 88.19 91 SER B CA 1
ATOM 1839 C C . SER B 1 91 ? -16.078 13.383 12.078 1 88.19 91 SER B C 1
ATOM 1841 O O . SER B 1 91 ? -16.281 14.258 11.227 1 88.19 91 SER B O 1
ATOM 1843 N N . ARG B 1 92 ? -15.18 13.445 12.953 1 92.5 92 ARG B N 1
ATOM 1844 C CA . ARG B 1 92 ? -14.164 14.484 12.922 1 92.5 92 ARG B CA 1
ATOM 1845 C C . ARG B 1 92 ? -12.914 14.016 12.188 1 92.5 92 ARG B C 1
ATOM 1847 O O . ARG B 1 92 ? -12.531 12.844 12.297 1 92.5 92 ARG B O 1
ATOM 1854 N N . PRO B 1 93 ? -12.273 14.914 11.477 1 93.75 93 PRO B N 1
ATOM 1855 C CA . PRO B 1 93 ? -11.07 14.547 10.734 1 93.75 93 PRO B CA 1
ATOM 1856 C C . PRO B 1 93 ? -9.836 14.422 11.633 1 93.75 93 PRO B C 1
ATOM 1858 O O . PRO B 1 93 ? -9.859 14.891 12.781 1 93.75 93 PRO B O 1
ATOM 1861 N N . TRP B 1 94 ? -8.836 13.727 11.094 1 94.94 94 TRP B N 1
ATOM 1862 C CA . TRP B 1 94 ? -7.492 13.75 11.664 1 94.94 94 TRP B CA 1
ATOM 1863 C C . TRP B 1 94 ? -6.695 14.938 11.125 1 94.94 94 TRP B C 1
ATOM 1865 O O . TRP B 1 94 ? -7.02 15.484 10.07 1 94.94 94 TRP B O 1
ATOM 1875 N N . LEU B 1 95 ? -5.742 15.398 11.914 1 98.25 95 LEU B N 1
ATOM 1876 C CA . LEU B 1 95 ? -4.781 16.406 11.484 1 98.25 95 LEU B CA 1
ATOM 1877 C C . LEU B 1 95 ? -3.379 15.805 11.383 1 98.25 95 LEU B C 1
ATOM 1879 O O . LEU B 1 95 ? -2.918 15.141 12.305 1 98.25 95 LEU B O 1
ATOM 1883 N N . LEU B 1 96 ? -2.729 15.953 10.203 1 97.75 96 LEU B N 1
ATOM 1884 C CA . LEU B 1 96 ? -1.313 15.633 10.023 1 97.75 96 LEU B CA 1
ATOM 1885 C C . LEU B 1 96 ? -0.473 16.906 10.016 1 97.75 96 LEU B C 1
ATOM 1887 O O . LEU B 1 96 ? -0.65 17.766 9.141 1 97.75 96 LEU B O 1
ATOM 1891 N N . ASN B 1 97 ? 0.394 17.094 10.945 1 98.31 97 ASN B N 1
ATOM 1892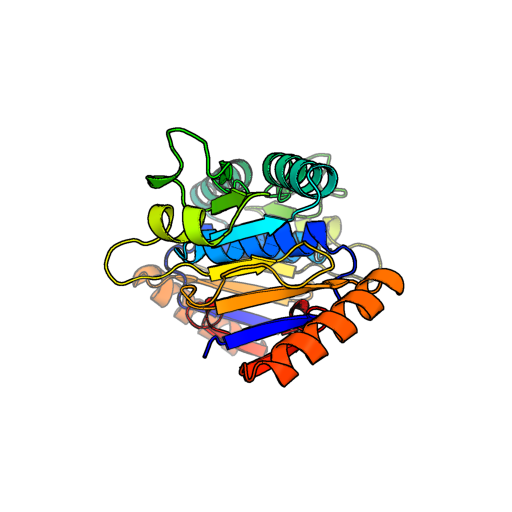 C CA . ASN B 1 97 ? 1.262 18.25 11.031 1 98.31 97 ASN B CA 1
ATOM 1893 C C . ASN B 1 97 ? 2.588 18.031 10.312 1 98.31 97 ASN B C 1
ATOM 1895 O O . ASN B 1 97 ? 3.346 17.125 10.68 1 98.31 97 ASN B O 1
ATOM 1899 N N . LEU B 1 98 ? 2.895 18.812 9.297 1 96.88 98 LEU B N 1
ATOM 1900 C CA . LEU B 1 98 ? 4.168 18.75 8.578 1 96.88 98 LEU B CA 1
ATOM 1901 C C . LEU B 1 98 ? 5.051 19.938 8.945 1 96.88 98 LEU B C 1
ATOM 1903 O O . LEU B 1 98 ? 6.133 20.109 8.383 1 96.88 98 LEU B O 1
ATOM 1907 N N . ASP B 1 99 ? 4.57 20.844 9.891 1 97.38 99 ASP B N 1
ATOM 1908 C CA . ASP B 1 99 ? 5.34 22.016 10.305 1 97.38 99 ASP B CA 1
ATOM 1909 C C . ASP B 1 99 ? 6.367 21.641 11.375 1 97.38 99 ASP B C 1
ATOM 1911 O O . ASP B 1 99 ? 6.281 20.578 11.977 1 97.38 99 ASP B O 1
ATOM 1915 N N . ASP B 1 100 ? 7.348 22.531 11.539 1 96.69 100 ASP B N 1
ATOM 1916 C CA . ASP B 1 100 ? 8.344 22.297 12.578 1 96.69 100 ASP B CA 1
ATOM 1917 C C . ASP B 1 100 ? 7.785 22.656 13.961 1 96.69 100 ASP B C 1
ATOM 1919 O O . ASP B 1 100 ? 8.273 22.172 14.977 1 96.69 100 ASP B O 1
ATOM 1923 N N . GLY B 1 101 ? 6.789 23.578 13.992 1 97.56 101 GLY B N 1
ATOM 1924 C CA . GLY B 1 101 ? 6.121 23.922 15.234 1 97.56 101 GLY B CA 1
ATOM 1925 C C . GLY B 1 101 ? 4.77 23.266 15.398 1 97.56 101 GLY B C 1
ATOM 1926 O O . GLY B 1 101 ? 4.293 22.578 14.484 1 97.56 101 GLY B O 1
ATOM 1927 N N . CYS B 1 102 ? 4.184 23.391 16.594 1 97.81 102 CYS B N 1
ATOM 1928 C CA . CYS B 1 102 ? 2.83 22.891 16.828 1 97.81 102 CYS B CA 1
ATOM 1929 C C . CYS B 1 102 ? 1.815 23.656 15.992 1 97.81 102 CYS B C 1
ATOM 1931 O O . CYS B 1 102 ? 1.923 24.875 15.836 1 97.81 102 CYS B O 1
ATOM 1933 N N . PRO B 1 103 ? 0.871 22.938 15.414 1 97.69 103 PRO B N 1
ATOM 1934 C CA . PRO B 1 103 ? -0.177 23.656 14.695 1 97.69 103 PRO B CA 1
ATOM 1935 C C . PRO B 1 103 ? -1.054 24.5 15.625 1 97.69 103 PRO B C 1
ATOM 1937 O O . PRO B 1 103 ? -1.247 24.141 16.797 1 97.69 103 PRO B O 1
ATOM 1940 N N . PRO B 1 104 ? -1.592 25.609 15.109 1 96.88 104 PRO B N 1
ATOM 1941 C CA . PRO B 1 104 ? -2.529 26.391 15.906 1 96.88 104 PRO B CA 1
ATOM 1942 C C . PRO B 1 104 ? -3.951 25.844 15.867 1 96.88 104 PRO B C 1
ATOM 1944 O O . PRO B 1 104 ? -4.332 25.172 14.898 1 96.88 104 PRO B O 1
ATOM 1947 N N . ASN B 1 105 ? -4.711 25.984 16.953 1 96 105 ASN B N 1
ATOM 1948 C CA . ASN B 1 105 ? -6.156 25.781 17.016 1 96 105 ASN B CA 1
ATOM 1949 C C . ASN B 1 105 ? -6.559 24.391 16.531 1 96 105 ASN B C 1
ATOM 1951 O O . ASN B 1 105 ? -7.465 24.266 15.711 1 96 105 ASN B O 1
ATOM 1955 N N . PHE B 1 106 ? -5.922 23.375 17.047 1 96.25 106 PHE B N 1
ATOM 1956 C CA . PHE B 1 106 ? -6.172 22.031 16.562 1 96.25 106 PHE B CA 1
ATOM 1957 C C . PHE B 1 106 ? -7.105 21.281 17.5 1 96.25 106 PHE B C 1
ATOM 1959 O O . PHE B 1 106 ? -7.371 20.094 17.297 1 96.25 106 PHE B O 1
ATOM 1966 N N . ASP B 1 107 ? -7.738 21.797 18.547 1 92 107 ASP B N 1
ATOM 1967 C CA . ASP B 1 107 ? -8.508 21.141 19.594 1 92 107 ASP B CA 1
ATOM 1968 C C . ASP B 1 107 ? -9.734 20.422 19.016 1 92 107 ASP B C 1
ATOM 1970 O O . ASP B 1 107 ? -10.195 19.422 19.562 1 92 107 ASP B O 1
ATOM 1974 N N . GLY B 1 108 ? -10.258 20.703 17.906 1 93.06 108 GLY B N 1
ATOM 1975 C CA . GLY B 1 108 ? -11.461 20.109 17.359 1 93.06 108 GLY B CA 1
ATOM 1976 C C . GLY B 1 108 ? -11.188 18.859 16.562 1 93.06 108 GLY B C 1
ATOM 1977 O O . GLY B 1 108 ? -12.117 18.125 16.219 1 93.06 108 GLY B O 1
ATOM 1978 N N . TYR B 1 109 ? -10 18.5 16.328 1 95.56 109 TYR B N 1
ATOM 1979 C CA . TYR B 1 109 ? -9.641 17.328 15.555 1 95.56 109 TYR B CA 1
ATOM 1980 C C . TYR B 1 109 ? -9.688 16.062 16.422 1 95.56 109 TYR B C 1
ATOM 1982 O O . TYR B 1 109 ? -9.398 16.125 17.609 1 95.56 109 TYR B O 1
ATOM 1990 N N . GLU B 1 110 ? -10.102 14.969 15.75 1 93.12 110 GLU B N 1
ATOM 1991 C CA . GLU B 1 110 ? -10.172 13.695 16.453 1 93.12 110 GLU B CA 1
ATOM 1992 C C . GLU B 1 110 ? -8.797 13.25 16.938 1 93.12 110 GLU B C 1
ATOM 1994 O O . GLU B 1 110 ? -8.664 12.719 18.047 1 93.12 110 GLU B O 1
ATOM 1999 N N . ARG B 1 111 ? -7.785 13.391 16.078 1 94.19 111 ARG B N 1
ATOM 2000 C CA . ARG B 1 111 ? -6.41 12.969 16.328 1 94.19 111 ARG B CA 1
ATOM 2001 C C . ARG B 1 111 ? -5.426 13.844 15.555 1 94.19 111 ARG B C 1
ATOM 2003 O O . ARG B 1 111 ? -5.754 14.367 14.484 1 94.19 111 ARG B O 1
ATOM 2010 N N . LEU B 1 112 ? -4.312 14.07 16.219 1 97.62 112 LEU B N 1
ATOM 2011 C CA . LEU B 1 112 ? -3.199 14.75 15.555 1 97.62 112 LEU B CA 1
ATOM 2012 C C . LEU B 1 112 ? -2.029 13.797 15.344 1 97.62 112 LEU B C 1
ATOM 2014 O O . LEU B 1 112 ? -1.649 13.062 16.266 1 97.62 112 LEU B O 1
ATOM 2018 N N . LEU B 1 113 ? -1.453 13.773 14.086 1 95.94 113 LEU B N 1
ATOM 2019 C CA . LEU B 1 113 ? -0.333 12.906 13.727 1 95.94 113 LEU B CA 1
ATOM 2020 C C . LEU B 1 113 ? 0.927 13.734 13.477 1 95.94 113 LEU B C 1
ATOM 2022 O O . LEU B 1 113 ? 0.882 14.75 12.781 1 95.94 113 LEU B O 1
ATOM 2026 N N . GLU B 1 114 ? 1.959 13.312 14.117 1 97.06 114 GLU B N 1
ATOM 2027 C CA . GLU B 1 114 ? 3.312 13.805 13.891 1 97.06 114 GLU B CA 1
ATOM 2028 C C . GLU B 1 114 ? 4.188 12.742 13.234 1 97.06 114 GLU B C 1
ATOM 2030 O O . GLU B 1 114 ? 4.266 11.609 13.719 1 97.06 114 GLU B O 1
ATOM 2035 N N . ILE B 1 115 ? 4.793 13.094 12.07 1 93.81 115 ILE B N 1
ATOM 2036 C CA . ILE B 1 115 ? 5.766 12.219 11.43 1 93.81 115 ILE B CA 1
ATOM 2037 C C . ILE B 1 115 ? 7.168 12.812 11.562 1 93.81 115 ILE B C 1
ATOM 2039 O O . ILE B 1 115 ? 7.391 13.977 11.227 1 93.81 115 ILE B O 1
ATOM 2043 N N . VAL B 1 116 ? 8.039 11.992 12.086 1 93.06 116 VAL B N 1
ATOM 2044 C CA . VAL B 1 116 ? 9.367 12.484 12.414 1 93.06 116 VAL B CA 1
ATOM 2045 C C . VAL B 1 116 ? 10.422 11.656 11.672 1 93.06 116 VAL B C 1
ATOM 2047 O O . VAL B 1 116 ? 10.438 10.43 11.773 1 93.06 116 VAL B O 1
ATOM 2050 N N . SER B 1 117 ? 11.203 12.305 10.883 1 90.94 117 SER B N 1
ATOM 2051 C CA . SER B 1 117 ? 12.281 11.625 10.172 1 90.94 117 SER B CA 1
ATOM 2052 C C . SER B 1 117 ? 13.5 11.43 11.062 1 90.94 117 SER B C 1
ATOM 2054 O O . SER B 1 117 ? 13.531 11.914 12.195 1 90.94 117 SER B O 1
ATOM 2056 N N . ASP B 1 118 ? 14.562 10.828 10.445 1 87.19 118 ASP B N 1
ATOM 2057 C CA . ASP B 1 118 ? 15.805 10.594 11.18 1 87.19 118 ASP B CA 1
ATOM 2058 C C . ASP B 1 118 ? 16.75 11.789 11.055 1 87.19 118 ASP B C 1
ATOM 2060 O O . ASP B 1 118 ? 17.844 11.781 11.617 1 87.19 118 ASP B O 1
ATOM 2064 N N . ASP B 1 119 ? 16.344 12.82 10.406 1 89.19 119 ASP B N 1
ATOM 2065 C CA . ASP B 1 119 ? 17.141 14.039 10.297 1 89.19 119 ASP B CA 1
ATOM 2066 C C . ASP B 1 119 ? 17.266 14.727 11.656 1 89.19 119 ASP B C 1
ATOM 2068 O O . ASP B 1 119 ? 16.266 14.945 12.344 1 89.19 119 ASP B O 1
ATOM 2072 N N . PRO B 1 120 ? 18.516 15.102 12.023 1 93.06 120 PRO B N 1
ATOM 2073 C CA . PRO B 1 120 ? 18.734 15.68 13.344 1 93.06 120 PRO B CA 1
ATOM 2074 C C . PRO B 1 120 ? 17.906 16.938 13.578 1 93.06 120 PRO B C 1
ATOM 2076 O O . PRO B 1 120 ? 17.391 17.141 14.68 1 93.06 120 PRO B O 1
ATOM 2079 N N . ALA B 1 121 ? 17.797 17.781 12.609 1 94.25 121 ALA B N 1
ATOM 2080 C CA . ALA B 1 121 ? 17.016 19.016 12.766 1 94.25 121 ALA B CA 1
ATOM 2081 C C . ALA B 1 121 ? 15.539 18.703 12.961 1 94.25 121 ALA B C 1
ATOM 2083 O O . ALA B 1 121 ? 14.859 19.328 13.766 1 94.25 121 ALA B O 1
ATOM 2084 N N . ASP B 1 122 ? 15.039 17.734 12.219 1 93.88 122 ASP B N 1
ATOM 2085 C CA . ASP B 1 122 ? 13.648 17.312 12.344 1 93.88 122 ASP B CA 1
ATOM 2086 C C . ASP B 1 122 ? 13.383 16.703 13.719 1 93.88 122 ASP B C 1
ATOM 2088 O O . ASP B 1 122 ? 12.359 17 14.344 1 93.88 122 ASP B O 1
ATOM 2092 N N . ARG B 1 123 ? 14.305 15.914 14.195 1 94 123 ARG B N 1
ATOM 2093 C CA . ARG B 1 123 ? 14.172 15.297 15.508 1 94 123 ARG B CA 1
ATOM 2094 C C . ARG B 1 123 ? 14.148 16.344 16.609 1 94 123 ARG B C 1
ATOM 2096 O O . ARG B 1 123 ? 13.375 16.234 17.562 1 94 123 ARG B O 1
ATOM 2103 N N . GLN B 1 124 ? 14.992 17.312 16.484 1 96.5 124 GLN B N 1
ATOM 2104 C CA . GLN B 1 124 ? 15.039 18.375 17.469 1 96.5 124 GLN B CA 1
ATOM 2105 C C . GLN B 1 124 ? 13.719 19.141 17.516 1 96.5 124 GLN B C 1
ATOM 2107 O O . GLN B 1 124 ? 13.195 19.438 18.594 1 96.5 124 GLN B O 1
ATOM 2112 N N . ALA B 1 125 ? 13.211 19.5 16.375 1 97 125 ALA B N 1
ATOM 2113 C CA . ALA B 1 125 ? 11.93 20.203 16.297 1 97 125 ALA B CA 1
ATOM 2114 C C . ALA B 1 125 ? 10.812 19.359 16.922 1 97 125 ALA B C 1
ATOM 2116 O O . ALA B 1 125 ? 9.938 19.891 17.609 1 97 125 ALA B O 1
ATOM 2117 N N . ALA B 1 126 ? 10.844 18.062 16.656 1 96.06 126 ALA B N 1
ATOM 2118 C CA . ALA B 1 126 ? 9.828 17.156 17.172 1 96.06 126 ALA B CA 1
ATOM 2119 C C . ALA B 1 126 ? 9.875 17.109 18.703 1 96.06 126 ALA B C 1
ATOM 2121 O O . ALA B 1 126 ? 8.836 17.047 19.359 1 96.06 126 ALA B O 1
ATOM 2122 N N . ARG B 1 127 ? 11.062 17.078 19.219 1 96.56 127 ARG B N 1
ATOM 2123 C CA . ARG B 1 127 ? 11.211 17.094 20.672 1 96.56 127 ARG B CA 1
ATOM 2124 C C . ARG B 1 127 ? 10.578 18.344 21.281 1 96.56 127 ARG B C 1
ATOM 2126 O O . ARG B 1 127 ? 9.938 18.266 22.328 1 96.56 127 ARG B O 1
ATOM 2133 N N . GLN B 1 128 ? 10.797 19.469 20.625 1 97.94 128 GLN B N 1
ATOM 2134 C CA . GLN B 1 128 ? 10.188 20.703 21.109 1 97.94 128 GLN B CA 1
ATOM 2135 C C . GLN B 1 128 ? 8.664 20.625 21.047 1 97.94 128 GLN B C 1
ATOM 2137 O O . GLN B 1 128 ? 7.98 21.016 22 1 97.94 128 GLN B O 1
ATOM 2142 N N . ARG B 1 129 ? 8.125 20.109 19.938 1 97.5 129 ARG B N 1
ATOM 2143 C CA . ARG B 1 129 ? 6.68 19.969 19.844 1 97.5 129 ARG B CA 1
ATOM 2144 C C . ARG B 1 129 ? 6.148 19.016 20.906 1 97.5 129 ARG B C 1
ATOM 2146 O O . ARG B 1 129 ? 5.094 19.266 21.5 1 97.5 129 ARG B O 1
ATOM 2153 N N . TRP B 1 130 ? 6.852 17.938 21.172 1 97.06 130 TRP B N 1
ATOM 2154 C CA . TRP B 1 130 ? 6.453 16.984 22.203 1 97.06 130 TRP B CA 1
ATOM 2155 C C . TRP B 1 130 ? 6.301 17.688 23.547 1 97.06 130 TRP B C 1
ATOM 2157 O O . TRP B 1 130 ? 5.277 17.531 24.219 1 97.06 130 TRP B O 1
ATOM 2167 N N . ARG B 1 131 ? 7.285 18.469 23.891 1 97.44 131 ARG B N 1
ATOM 2168 C CA . ARG B 1 131 ? 7.254 19.188 25.156 1 97.44 131 ARG B CA 1
ATOM 2169 C C . ARG B 1 131 ? 6.082 20.172 25.203 1 97.44 131 ARG B C 1
ATOM 2171 O O . ARG B 1 131 ? 5.398 20.281 26.219 1 97.44 131 ARG B O 1
ATOM 2178 N N . ASP B 1 132 ? 5.914 20.828 24.125 1 97.62 132 ASP B N 1
ATOM 2179 C CA . ASP B 1 132 ? 4.828 21.797 24.078 1 97.62 132 ASP B CA 1
ATOM 2180 C C . ASP B 1 132 ? 3.473 21.125 24.25 1 97.62 132 ASP B C 1
ATOM 2182 O O . ASP B 1 132 ? 2.629 21.609 25.016 1 97.62 132 ASP B O 1
ATOM 2186 N N . TYR B 1 133 ? 3.26 20.016 23.547 1 96.88 133 TYR B N 1
ATOM 2187 C CA . TYR B 1 133 ? 2.02 19.25 23.688 1 96.88 133 TYR B CA 1
ATOM 2188 C C . TYR B 1 133 ? 1.827 18.766 25.109 1 96.88 133 TYR B C 1
ATOM 2190 O O . TYR B 1 133 ? 0.729 18.859 25.656 1 96.88 133 TYR B O 1
ATOM 2198 N N . GLN B 1 134 ? 2.936 18.219 25.625 1 94.75 134 GLN B N 1
ATOM 2199 C CA . GLN B 1 134 ? 2.904 17.688 26.984 1 94.75 134 GLN B CA 1
ATOM 2200 C C . GLN B 1 134 ? 2.537 18.766 28 1 94.75 134 GLN B C 1
ATOM 2202 O O . GLN B 1 134 ? 1.688 18.547 28.875 1 94.75 134 GLN B O 1
ATOM 2207 N N . ASN B 1 135 ? 3.131 19.922 27.891 1 96.06 135 ASN B N 1
ATOM 2208 C CA . ASN B 1 135 ? 2.861 21.062 28.766 1 96.06 135 ASN B CA 1
ATOM 2209 C C . ASN B 1 135 ? 1.413 21.531 28.656 1 96.06 135 ASN B C 1
ATOM 2211 O O . ASN B 1 135 ? 0.841 22.031 29.625 1 96.06 135 ASN B O 1
ATOM 2215 N N . ALA B 1 136 ? 0.888 21.359 27.516 1 95.12 136 ALA B N 1
ATOM 2216 C CA . ALA B 1 136 ? -0.488 21.797 27.281 1 95.12 136 ALA B CA 1
ATOM 2217 C C . ALA B 1 136 ? -1.482 20.734 27.75 1 95.12 136 ALA B C 1
ATOM 2219 O O . ALA B 1 136 ? -2.695 20.938 27.672 1 95.12 136 ALA B O 1
ATOM 2220 N N . GLY B 1 137 ? -1.002 19.562 28.125 1 93.81 137 GLY B N 1
ATOM 2221 C CA . GLY B 1 137 ? -1.843 18.578 28.781 1 93.81 137 GLY B CA 1
ATOM 2222 C C . GLY B 1 137 ? -2.396 17.531 27.828 1 93.81 137 GLY B C 1
ATOM 2223 O O . GLY B 1 137 ? -3.348 16.828 28.156 1 93.81 137 GLY B O 1
ATOM 2224 N N . HIS B 1 138 ? -1.896 17.422 26.641 1 94.56 138 HIS B N 1
ATOM 2225 C CA . HIS B 1 138 ? -2.393 16.469 25.656 1 94.56 138 HIS B CA 1
ATOM 2226 C C . HIS B 1 138 ? -1.833 15.07 25.922 1 94.56 138 HIS B C 1
ATOM 2228 O O . HIS B 1 138 ? -0.771 14.93 26.531 1 94.56 138 HIS B O 1
ATOM 2234 N N . ALA B 1 139 ? -2.627 14.047 25.516 1 92.94 139 ALA B N 1
ATOM 2235 C CA . ALA B 1 139 ? -2.152 12.672 25.562 1 92.94 139 ALA B CA 1
ATOM 2236 C C . ALA B 1 139 ? -1.236 12.367 24.375 1 92.94 139 ALA B C 1
ATOM 2238 O O . ALA B 1 139 ? -1.618 12.562 23.219 1 92.94 139 ALA B O 1
ATOM 2239 N N . LEU B 1 140 ? -0.041 11.859 24.719 1 94.75 140 LEU B N 1
ATOM 2240 C CA . LEU B 1 140 ? 0.953 11.609 23.688 1 94.75 140 LEU B CA 1
ATOM 2241 C C . LEU B 1 140 ? 1.249 10.117 23.562 1 94.75 140 LEU B C 1
ATOM 2243 O O . LEU B 1 140 ? 1.409 9.43 24.578 1 94.75 140 LEU B O 1
ATOM 2247 N N . HIS B 1 141 ? 1.259 9.68 22.281 1 92.69 141 HIS B N 1
ATOM 2248 C CA . HIS B 1 141 ? 1.615 8.305 21.953 1 92.69 141 HIS B CA 1
ATOM 2249 C C . HIS B 1 141 ? 2.693 8.258 20.875 1 92.69 141 HIS B C 1
ATOM 2251 O O . HIS B 1 141 ? 2.67 9.055 19.938 1 92.69 141 HIS B O 1
ATOM 2257 N N . SER B 1 142 ? 3.701 7.293 21.047 1 90.25 142 SER B N 1
ATOM 2258 C CA . SER B 1 142 ? 4.762 7.18 20.047 1 90.25 142 SER B CA 1
ATOM 2259 C C . SER B 1 142 ? 4.812 5.777 19.453 1 90.25 142 SER B C 1
ATOM 2261 O O . SER B 1 142 ? 4.566 4.789 20.141 1 90.25 142 SER B O 1
ATOM 2263 N N . HIS B 1 143 ? 4.992 5.703 18.141 1 84.94 143 HIS B N 1
ATOM 2264 C CA . HIS B 1 143 ? 5.23 4.445 17.453 1 84.94 143 HIS B CA 1
ATOM 2265 C C . HIS B 1 143 ? 6.379 4.566 16.453 1 84.94 143 HIS B C 1
ATOM 2267 O O . HIS B 1 143 ? 6.625 5.648 15.914 1 84.94 143 HIS B O 1
ATOM 2273 N N . ASP B 1 144 ? 7.086 3.402 16.266 1 80.31 144 ASP B N 1
ATOM 2274 C CA . ASP B 1 144 ? 8.25 3.355 15.391 1 80.31 144 ASP B CA 1
ATOM 2275 C C . ASP B 1 144 ? 7.879 2.82 14.008 1 80.31 144 ASP B C 1
ATOM 2277 O O . ASP B 1 144 ? 7.473 1.664 13.875 1 80.31 144 ASP B O 1
ATOM 2281 N N . LEU B 1 145 ? 8.016 3.633 12.938 1 72.06 145 LEU B N 1
ATOM 2282 C CA . LEU B 1 145 ? 7.648 3.268 11.57 1 72.06 145 LEU B CA 1
ATOM 2283 C C . LEU B 1 145 ? 8.617 2.23 11.008 1 72.06 145 LEU B C 1
ATOM 2285 O O . LEU B 1 145 ? 8.289 1.524 10.055 1 72.06 145 LEU B O 1
ATOM 2289 N N . SER B 1 146 ? 9.875 2.309 11.422 1 60.44 146 SER B N 1
ATOM 2290 C CA . SER B 1 146 ? 10.875 1.368 10.922 1 60.44 146 SER B CA 1
ATOM 2291 C C . SER B 1 146 ? 10.508 -0.069 11.273 1 60.44 146 SER B C 1
ATOM 2293 O O . SER B 1 146 ? 10.953 -1.01 10.617 1 60.44 146 SER B O 1
ATOM 2295 N N . ARG B 1 147 ? 9.82 -0.254 12.312 1 53.03 147 ARG B N 1
ATOM 2296 C CA . ARG B 1 147 ? 9.438 -1.595 12.75 1 53.03 147 ARG B CA 1
ATOM 2297 C C . ARG B 1 147 ? 8.148 -2.041 12.07 1 53.03 147 ARG B C 1
ATOM 2299 O O . ARG B 1 147 ? 7.809 -3.227 12.094 1 53.03 147 ARG B O 1
ATOM 2306 N N . ALA B 1 148 ? 7.32 -1.22 11.781 1 47.66 148 ALA B N 1
ATOM 2307 C CA . ALA B 1 148 ? 6.004 -1.549 11.242 1 47.66 148 ALA B CA 1
ATOM 2308 C C . ALA B 1 148 ? 6.121 -2.266 9.898 1 47.66 148 ALA B C 1
ATOM 2310 O O . ALA B 1 148 ? 5.195 -2.963 9.477 1 47.66 148 ALA B O 1
ATOM 2311 N N . GLY B 1 149 ? 6.898 -2.271 9.008 1 37.47 149 GLY B N 1
ATOM 2312 C CA . GLY B 1 149 ? 7.062 -3.137 7.848 1 37.47 149 GLY B CA 1
ATOM 2313 C C . GLY B 1 149 ? 7.32 -4.586 8.219 1 37.47 149 GLY B C 1
ATOM 2314 O O . GLY B 1 149 ? 7.324 -5.461 7.348 1 37.47 149 GLY B O 1
ATOM 2315 N N . GLU B 1 150 ? 7.938 -4.879 9.289 1 29.38 150 GLU B N 1
ATOM 2316 C CA . GLU B 1 150 ? 8.219 -6.25 9.695 1 29.38 150 GLU B CA 1
ATOM 2317 C C . GLU B 1 150 ? 7 -6.902 10.336 1 29.38 150 GLU B C 1
ATOM 2319 O O . GLU B 1 150 ? 6.992 -8.109 10.586 1 29.38 150 GLU B O 1
ATOM 2324 N N . ALA B 1 151 ? 6.07 -6.293 10.742 1 24.8 151 ALA B N 1
ATOM 2325 C CA . ALA B 1 151 ? 5.023 -7.141 11.305 1 24.8 151 ALA B CA 1
ATOM 2326 C C . ALA B 1 151 ? 4.137 -7.719 10.203 1 24.8 151 ALA B C 1
ATOM 2328 O O . ALA B 1 151 ? 3.844 -7.039 9.219 1 24.8 151 ALA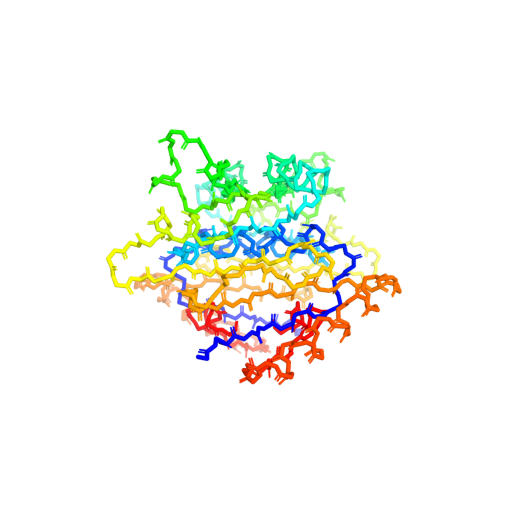 B O 1
#

Organism: Bordetella pertussis (strain Tohama I / ATCC BAA-589 / NCTC 13251) (NCBI:txid257313)

InterPro domains:
  IPR007459 DNA polymerase III chi subunit, HolC [PF04364] (1-140)
  IPR007459 DNA polymerase III chi subunit, HolC [PTHR38767] (12-146)
  IPR036768 DNA polymerase III subunit chi superfamily [G3DSA:3.40.50.10110] (1-145)
  IPR036768 DNA polymerase III subunit chi superfamily [SSF102400] (1-145)

Foldseek 3Di:
DDDDDDDDDDPDPLVVVLVVVVVCVVVVHDDDDDDPPPVSVVVSVVCNVVCPVCPPQFEDELPDPCLLVHQHYDYPDAVVSSQVSNDDDPDTAEAEDPDLADGPPCVRHPYYDYDADPDPSSVVSVVVNVVVCVVVPDDDDDDDPVCVVVD/DDDDDDDDDDPDDLVVVLVVVVVCVVVVHDDDDDDPPPVSVVVSVVVNVVPPVCPDQFEDELPDPCLLVHQHYDYPDAVVSSQVSNDDDPDGAEAEDPDLADGPPCVRHPYYDYDADPDPSSVVSVVVNVVVCVVVPHDDDDDDPVCVVVD

pLDDT: mean 88.26, std 13.32, range [24.8, 98.31]

Sequence (302 aa):
MTRIDFAFGAPDRLRAACRTARKRFQAGQRLVVYCADGGRLAAFDRMLWALEDVSFVPHVLANDALAADTPVLLTAGDPAAALALATTGDSRPWLLNLDDGCPPNFDGYERLLEIVSDDPADRQAARQRWRDYQNAGHALHSHDLSRAGEAMTRIDFAFGAPDRLRAACRTARKRFQAGQRLVVYCADGGRLAAFDRMLWALEDVSFVPHVLANDALAADTPVLLTAGDPAAALALATTGDSRPWLLNLDDGCPPNFDGYERLLEIVSDDPADRQAARQRWRDYQNAGHALHSHDLSRAGEA